Protein AF-A0A0T6A6P3-F1 (afdb_monomer)

Foldseek 3Di:
DDDPPPPDFDFDDVCLVDVDPVNVVLVVLLVVVLVVVLVVCCVVCVVLQLLLQPPPPPDDSVCSSVVSSVVLVVQLVVLVVVLVVQLVVVVVVCVVVVHGDGLVSSLVSSLVSLVVVVCVLVVVLVVQQPDDPVLLVVCCVPPVSLNCLQPPVLVVLNVLLVVLSVVLSCLSVVCGPVCSVDSVSSSSSSNSSSSSSSSSSSNVSSSVSSNSSVVD

Mean predicted aligned error: 9.04 Å

Radius of gyration: 20.39 Å; Cα contacts (8 Å, |Δi|>4): 176; chains: 1; bounding box: 59×40×59 Å

pLDDT: mean 75.98, std 12.47, range [39.25, 95.19]

Secondary structure (DSSP, 8-state):
-------PPPBPPHHHHHSSGGGHHHHHHHHHHHHHHHHHHHHHHHHHHHHHHTT-TTS-GGGHHHHHHHHHHHHHHHHHHHHHHHHHHHHHHHHHTTPPPBHHHHHHHHHHHHHHHHHHHHHHHHHH-PPPHHHHHHHHHH-HHHHIIIIIIHHHHHHHHHHHHHHHHHHHHHHGGGGGG-HHHHHHHHHHHHHHHHHHHHHHHHHHHHHHHH--

Structure (mmCIF, N/CA/C/O backbone):
data_AF-A0A0T6A6P3-F1
#
_entry.id   AF-A0A0T6A6P3-F1
#
loop_
_atom_site.group_PDB
_atom_site.id
_atom_site.type_symbol
_atom_site.label_atom_id
_atom_site.label_alt_id
_atom_site.label_comp_id
_atom_site.label_asym_id
_atom_site.label_entity_id
_atom_site.label_seq_id
_atom_site.pdbx_PDB_ins_code
_atom_site.Cartn_x
_atom_site.Cartn_y
_atom_site.Cartn_z
_atom_site.occupancy
_atom_site.B_iso_or_equiv
_atom_site.auth_seq_id
_atom_site.auth_comp_id
_atom_site.auth_asym_id
_atom_site.auth_atom_id
_atom_site.pdbx_PDB_model_num
ATOM 1 N N . MET A 1 1 ? -33.389 23.429 21.613 1.00 40.38 1 MET A N 1
ATOM 2 C CA . MET A 1 1 ? -32.151 23.120 22.359 1.00 40.38 1 MET A CA 1
ATOM 3 C C . MET A 1 1 ? -32.069 21.609 22.527 1.00 40.38 1 MET A C 1
ATOM 5 O O . MET A 1 1 ? -32.591 21.073 23.492 1.00 40.38 1 MET A O 1
ATOM 9 N N . GLY A 1 2 ? -31.538 20.909 21.521 1.00 39.25 2 GLY A N 1
ATOM 10 C CA . GLY A 1 2 ? -31.329 19.462 21.585 1.00 39.25 2 GLY A CA 1
ATOM 11 C C . GLY A 1 2 ? -29.965 19.199 22.200 1.00 39.25 2 GLY A C 1
ATOM 12 O O . GLY A 1 2 ? -28.958 19.605 21.624 1.00 39.25 2 GLY A O 1
ATOM 13 N N . GLY A 1 3 ? -29.939 18.591 23.385 1.00 41.38 3 GLY A N 1
ATOM 14 C CA . GLY A 1 3 ? -28.702 18.183 24.035 1.00 41.38 3 GLY A CA 1
ATOM 15 C C . GLY A 1 3 ? -27.946 17.223 23.127 1.00 41.38 3 GLY A C 1
ATOM 16 O O . GLY A 1 3 ? -28.405 16.109 22.882 1.00 41.38 3 GLY A O 1
ATOM 17 N N . GLN A 1 4 ? -26.798 17.665 22.615 1.00 40.50 4 GLN A N 1
ATOM 18 C CA . GLN A 1 4 ? -25.795 16.764 22.071 1.00 40.50 4 GLN A CA 1
ATOM 19 C C . GLN A 1 4 ? -25.351 15.878 23.232 1.00 40.50 4 GLN A C 1
ATOM 21 O O . GLN A 1 4 ? -24.566 16.297 24.080 1.00 40.50 4 GLN A O 1
ATOM 26 N N . GLY A 1 5 ? -25.939 14.684 23.317 1.00 45.31 5 GLY A N 1
ATOM 27 C CA . GLY A 1 5 ? -25.500 13.653 24.239 1.00 45.31 5 GLY A CA 1
ATOM 28 C C . GLY A 1 5 ? -24.015 13.441 24.003 1.00 45.31 5 GLY A C 1
ATOM 29 O O . GLY A 1 5 ? -23.616 13.002 22.926 1.00 45.31 5 GLY A O 1
ATOM 30 N N . GLN A 1 6 ? -23.210 13.829 24.986 1.00 42.22 6 GLN A N 1
ATOM 31 C CA . GLN A 1 6 ? -21.774 13.622 25.001 1.00 42.22 6 GLN A CA 1
ATOM 32 C C . GLN A 1 6 ? -21.560 12.107 24.894 1.00 42.22 6 GLN A C 1
ATOM 34 O O . GLN A 1 6 ? -21.722 11.378 25.872 1.00 42.22 6 GLN A O 1
ATOM 39 N N . GLN A 1 7 ? -21.315 11.606 23.680 1.00 53.00 7 GLN A N 1
ATOM 40 C CA . GLN A 1 7 ? -21.011 10.198 23.464 1.00 53.00 7 GLN A CA 1
ATOM 41 C C . GLN A 1 7 ? -19.692 9.929 24.178 1.00 53.00 7 GLN A C 1
ATOM 43 O O . GLN A 1 7 ? -18.627 10.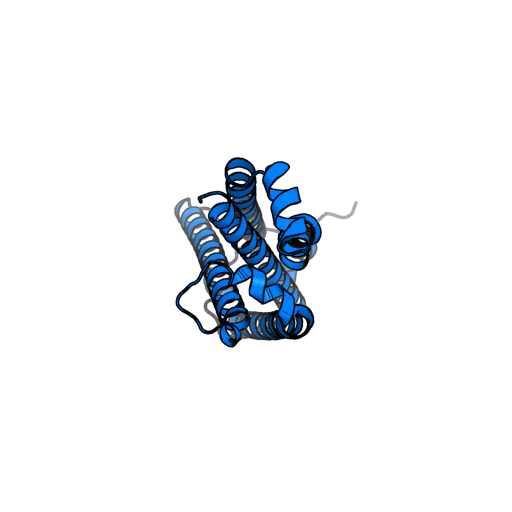351 23.729 1.00 53.00 7 GLN A O 1
ATOM 48 N N . VAL A 1 8 ? -19.779 9.283 25.341 1.00 57.53 8 VAL A N 1
ATOM 49 C CA . VAL A 1 8 ? -18.605 8.843 26.088 1.00 57.53 8 VAL A CA 1
ATOM 50 C C . VAL A 1 8 ? -17.798 7.933 25.156 1.00 57.53 8 VAL A C 1
ATOM 52 O O . VAL A 1 8 ? -18.366 6.963 24.646 1.00 57.53 8 VAL A O 1
ATOM 55 N N . PRO A 1 9 ? -16.506 8.221 24.905 1.00 59.53 9 PRO A N 1
ATOM 56 C CA . PRO A 1 9 ? -15.689 7.417 24.006 1.00 59.53 9 PRO A CA 1
ATOM 57 C C . PRO A 1 9 ? -15.692 5.955 24.452 1.00 59.53 9 PRO A C 1
ATOM 59 O O . PRO A 1 9 ? -15.285 5.641 25.577 1.00 59.53 9 PRO A O 1
ATOM 62 N N . ARG A 1 10 ? -16.154 5.050 23.582 1.00 67.88 10 ARG A N 1
ATOM 63 C CA . ARG A 1 10 ? -16.145 3.616 23.875 1.00 67.88 10 ARG A CA 1
ATOM 64 C C . ARG A 1 10 ? -14.698 3.166 24.060 1.00 67.88 10 ARG A C 1
ATOM 66 O O . ARG A 1 10 ? -13.849 3.396 23.199 1.00 67.88 10 ARG A O 1
ATOM 73 N N . THR A 1 11 ? -14.428 2.522 25.191 1.00 71.81 11 THR A N 1
ATOM 74 C CA . THR A 1 11 ? -13.148 1.844 25.406 1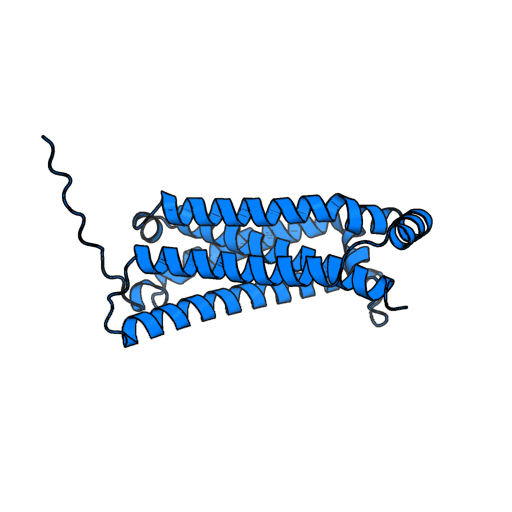.00 71.81 11 THR A CA 1
ATOM 75 C C . THR A 1 11 ? -13.135 0.580 24.556 1.00 71.81 11 THR A C 1
ATOM 77 O O . THR A 1 11 ? -14.078 -0.206 24.629 1.00 71.81 11 THR A O 1
ATOM 80 N N . ILE A 1 12 ? -12.102 0.421 23.736 1.00 66.88 12 ILE A N 1
ATOM 81 C CA . ILE A 1 12 ? -11.895 -0.761 22.901 1.00 66.88 12 ILE A CA 1
ATOM 82 C C . ILE A 1 12 ? -10.871 -1.639 23.602 1.00 66.88 12 ILE A C 1
ATOM 84 O O . ILE A 1 12 ? -9.808 -1.157 23.997 1.00 66.88 12 ILE A O 1
ATOM 88 N N . THR A 1 13 ? -11.183 -2.919 23.759 1.00 65.44 13 THR A N 1
ATOM 89 C CA . THR A 1 13 ? -10.223 -3.885 24.309 1.00 65.44 13 THR A CA 1
ATOM 90 C C . THR A 1 13 ? -9.346 -4.472 23.202 1.00 65.44 13 THR A C 1
ATOM 92 O O . THR A 1 13 ? -9.808 -4.664 22.079 1.00 65.44 13 THR A O 1
ATOM 95 N N . LEU A 1 14 ? -8.099 -4.850 23.511 1.00 58.25 14 LEU A N 1
ATOM 96 C CA . LEU A 1 14 ? -7.233 -5.590 22.574 1.00 58.25 14 LEU A CA 1
ATOM 97 C C . LEU A 1 14 ? -7.900 -6.870 22.034 1.00 58.25 14 LEU A C 1
ATOM 99 O O . LEU A 1 14 ? -7.676 -7.265 20.893 1.00 58.25 14 LEU A O 1
ATOM 103 N N . LYS A 1 15 ? -8.783 -7.487 22.832 1.00 58.47 15 LYS A N 1
ATOM 104 C CA . LYS A 1 15 ? -9.587 -8.646 22.430 1.00 58.47 15 LYS A CA 1
ATOM 105 C C . LYS A 1 15 ? -10.558 -8.315 21.288 1.00 58.47 15 LYS A C 1
ATOM 107 O O . LYS A 1 15 ? -10.684 -9.115 20.367 1.00 58.47 15 LYS A O 1
ATOM 112 N N . GLU A 1 16 ? -11.187 -7.139 21.317 1.00 59.41 16 GLU A N 1
ATOM 113 C CA . GLU A 1 16 ? -12.050 -6.623 20.240 1.00 59.41 16 GLU A CA 1
ATOM 114 C C . GLU A 1 16 ? -11.256 -6.146 19.009 1.00 59.41 16 GLU A C 1
ATOM 116 O O . GLU A 1 16 ? -11.827 -6.046 17.928 1.00 59.41 16 GLU A O 1
ATOM 121 N N . LEU A 1 17 ? -9.954 -5.865 19.155 1.00 56.47 17 LEU A N 1
ATOM 122 C CA . LEU A 1 17 ? -9.082 -5.388 18.072 1.00 56.47 17 LEU A CA 1
ATOM 123 C C . LEU A 1 17 ? -8.444 -6.494 17.222 1.00 56.47 17 LEU A C 1
ATOM 125 O O . LEU A 1 17 ? -7.889 -6.169 16.176 1.00 56.47 17 LEU A O 1
ATOM 129 N N . GLY A 1 18 ? -8.507 -7.775 17.608 1.00 53.84 18 GLY A N 1
ATOM 130 C CA . GLY A 1 18 ? -7.932 -8.805 16.731 1.00 53.84 18 GLY A CA 1
ATOM 131 C C . GLY A 1 18 ? -7.671 -10.203 17.277 1.00 53.84 18 GLY A C 1
ATOM 132 O O . GLY A 1 18 ? -6.877 -10.915 16.672 1.00 53.84 18 GLY A O 1
ATOM 133 N N . LEU A 1 19 ? -8.293 -10.643 18.376 1.00 50.88 19 LEU A N 1
ATOM 134 C CA . LEU A 1 19 ? -8.065 -12.007 18.896 1.00 50.88 19 LEU A CA 1
ATOM 135 C C . LEU A 1 19 ? -9.346 -12.840 19.037 1.00 50.88 19 LEU A C 1
ATOM 137 O O . LEU A 1 19 ? -9.365 -13.851 19.737 1.00 50.88 19 LEU A O 1
ATOM 141 N N . THR A 1 20 ? -10.420 -12.446 18.355 1.00 50.41 20 THR A N 1
ATOM 142 C CA . THR A 1 20 ? -11.636 -13.255 18.207 1.00 50.41 20 THR A CA 1
ATOM 143 C C . THR A 1 20 ? -11.781 -13.719 16.757 1.00 50.41 20 THR A C 1
ATOM 145 O O . THR A 1 20 ? -11.389 -13.019 15.824 1.00 50.41 20 THR A O 1
ATOM 148 N N . GLY A 1 21 ? -12.346 -14.915 16.548 1.00 50.91 21 GLY A N 1
ATOM 149 C CA . GLY A 1 21 ? -12.558 -15.508 15.217 1.00 50.91 21 GLY A CA 1
ATOM 150 C C . GLY A 1 21 ? -13.320 -14.607 14.231 1.00 50.91 21 GLY A C 1
ATOM 151 O O . GLY A 1 21 ? -13.150 -14.731 13.024 1.00 50.91 21 GLY A O 1
ATOM 152 N N . GLU A 1 22 ? -14.102 -13.652 14.736 1.00 59.06 22 GLU A N 1
ATOM 153 C CA . GLU A 1 22 ? -14.906 -12.711 13.947 1.00 59.06 22 GLU A CA 1
ATOM 154 C C . GLU A 1 22 ? -14.063 -11.681 13.175 1.00 59.06 22 GLU A C 1
ATOM 156 O O . GLU A 1 22 ? -14.455 -11.271 12.084 1.00 59.06 22 GLU A O 1
ATOM 161 N N . ALA A 1 23 ? -12.876 -11.312 13.675 1.00 63.25 23 ALA A N 1
ATOM 162 C CA . ALA A 1 23 ? -11.971 -10.380 12.992 1.00 63.25 23 ALA A CA 1
ATOM 163 C C . ALA A 1 23 ? -11.234 -11.017 11.792 1.00 63.25 23 ALA A C 1
ATOM 165 O O . ALA A 1 23 ? -10.757 -10.311 10.901 1.00 63.25 23 ALA A O 1
ATOM 166 N N . TRP A 1 24 ? -11.169 -12.353 11.727 1.00 71.56 24 TRP A N 1
ATOM 167 C CA . TRP A 1 24 ? -10.477 -13.077 10.654 1.00 71.56 24 TRP A CA 1
ATOM 168 C C . TRP A 1 24 ? -11.239 -13.066 9.329 1.00 71.56 24 TRP A C 1
ATOM 170 O O . TRP A 1 24 ? -10.621 -13.108 8.263 1.00 71.56 24 TRP A O 1
ATOM 180 N N . MET A 1 25 ? -12.572 -12.997 9.375 1.00 81.81 25 MET A N 1
ATOM 181 C CA . MET A 1 25 ? -13.403 -13.040 8.172 1.00 81.81 25 MET A CA 1
ATOM 182 C C . MET A 1 25 ? -13.229 -11.780 7.298 1.00 81.81 25 MET A C 1
ATOM 184 O O . MET A 1 25 ? -12.898 -11.941 6.122 1.00 81.81 25 MET A O 1
ATOM 188 N N . PRO A 1 26 ? -13.341 -10.538 7.818 1.00 84.81 26 PRO A N 1
ATOM 189 C CA . PRO A 1 26 ? -13.065 -9.328 7.037 1.00 84.81 26 PRO A CA 1
ATOM 190 C C . PRO A 1 26 ? -11.636 -9.280 6.483 1.00 84.81 26 PRO A C 1
ATOM 192 O O . PRO A 1 26 ? -11.437 -8.915 5.323 1.00 84.81 26 PRO A O 1
ATOM 195 N N . LEU A 1 27 ? -10.644 -9.709 7.274 1.00 86.44 27 LEU A N 1
ATOM 196 C CA . LEU A 1 27 ? -9.249 -9.780 6.837 1.00 86.44 27 LEU A CA 1
ATOM 197 C C . LEU A 1 27 ? -9.079 -10.742 5.653 1.00 86.44 27 LEU A C 1
ATOM 199 O O . LEU A 1 27 ? -8.546 -10.346 4.617 1.00 86.44 27 LEU A O 1
ATOM 203 N N . SER A 1 28 ? -9.590 -11.968 5.773 1.00 88.38 28 SER A N 1
ATOM 204 C CA . SER A 1 28 ? -9.487 -12.992 4.725 1.00 88.38 28 SER A CA 1
ATOM 205 C C . SER A 1 28 ? -10.180 -12.556 3.435 1.00 88.38 28 SER A C 1
ATOM 207 O O . SER A 1 28 ? -9.600 -12.668 2.356 1.00 88.38 28 SER A O 1
ATOM 209 N N . ILE A 1 29 ? -11.392 -11.997 3.540 1.00 91.38 29 ILE A N 1
ATOM 210 C CA . ILE A 1 29 ? -12.130 -11.483 2.379 1.00 91.38 29 ILE A CA 1
ATOM 211 C C . ILE A 1 29 ? -11.337 -10.354 1.716 1.00 91.38 29 ILE A C 1
ATOM 213 O O . ILE A 1 29 ? -11.148 -10.379 0.502 1.00 91.38 29 ILE A O 1
ATOM 217 N N . SER A 1 30 ? -10.828 -9.392 2.492 1.00 92.62 30 SER A N 1
ATOM 218 C CA . SER A 1 30 ? -10.042 -8.283 1.938 1.00 92.62 30 SER A CA 1
ATOM 219 C C . SER A 1 30 ? -8.778 -8.756 1.216 1.00 92.62 30 SER A C 1
ATOM 221 O O . SER A 1 30 ? -8.474 -8.245 0.141 1.00 92.62 30 SER A O 1
ATOM 223 N N . ALA A 1 31 ? -8.087 -9.769 1.751 1.00 90.44 31 ALA A N 1
ATOM 224 C CA . ALA A 1 31 ? -6.896 -10.346 1.138 1.00 90.44 31 ALA A CA 1
ATOM 225 C C . ALA A 1 31 ? -7.223 -11.050 -0.188 1.00 90.44 31 ALA A C 1
ATOM 227 O O . ALA A 1 31 ? -6.503 -10.867 -1.169 1.00 90.44 31 ALA A O 1
ATOM 228 N N . VAL A 1 32 ? -8.328 -11.803 -0.250 1.00 94.25 32 VAL A N 1
ATOM 229 C CA . VAL A 1 32 ? -8.795 -12.446 -1.491 1.00 94.25 32 VAL A CA 1
ATOM 230 C C . VAL A 1 32 ? -9.180 -11.400 -2.534 1.00 94.25 32 VAL A C 1
ATOM 232 O O . VAL A 1 32 ? -8.737 -11.491 -3.677 1.00 94.25 32 VAL A O 1
ATOM 235 N N . VAL A 1 33 ? -9.959 -10.384 -2.150 1.00 95.19 33 VAL A N 1
ATOM 236 C CA . VAL A 1 33 ? -10.356 -9.291 -3.052 1.00 95.19 33 VAL A CA 1
ATOM 237 C C . VAL A 1 33 ? -9.124 -8.563 -3.591 1.00 95.19 33 VAL A C 1
ATOM 239 O O . VAL A 1 33 ? -9.005 -8.378 -4.801 1.00 95.19 33 VAL A O 1
ATOM 242 N N . PHE A 1 34 ? -8.181 -8.206 -2.716 1.00 94.75 34 PHE A N 1
ATOM 243 C CA . PHE A 1 34 ? -6.917 -7.598 -3.119 1.00 94.75 34 PHE A CA 1
ATOM 244 C C . PHE A 1 34 ? -6.143 -8.490 -4.095 1.00 94.75 34 PHE A C 1
ATOM 246 O O . PHE A 1 34 ? -5.714 -8.010 -5.142 1.00 94.75 34 PHE A O 1
ATOM 253 N N . LEU A 1 35 ? -5.996 -9.784 -3.794 1.00 93.06 35 LEU A N 1
ATOM 254 C CA . LEU A 1 35 ? -5.250 -10.711 -4.641 1.00 93.06 35 LEU A CA 1
ATOM 255 C C . LEU A 1 35 ? -5.882 -10.839 -6.031 1.00 93.06 35 LEU A C 1
ATOM 257 O O . LEU A 1 35 ? -5.161 -10.827 -7.025 1.00 93.06 35 LEU A O 1
ATOM 261 N N . VAL A 1 36 ? -7.214 -10.905 -6.116 1.00 94.06 36 VAL A N 1
ATOM 262 C CA . VAL A 1 36 ? -7.939 -10.925 -7.396 1.00 94.06 36 VAL A CA 1
ATOM 263 C C . VAL A 1 36 ? -7.667 -9.650 -8.195 1.00 94.06 36 VAL A C 1
ATOM 265 O O . VAL A 1 36 ? -7.375 -9.732 -9.389 1.00 94.06 36 VAL A O 1
ATOM 268 N N . VAL A 1 37 ? -7.703 -8.479 -7.554 1.00 90.81 37 VAL A N 1
ATOM 269 C CA . VAL A 1 37 ? -7.399 -7.196 -8.210 1.00 90.81 37 VAL A CA 1
ATOM 270 C C . VAL A 1 37 ? -5.939 -7.142 -8.671 1.00 90.81 37 VAL A C 1
ATOM 272 O O . VAL A 1 37 ? -5.677 -6.805 -9.825 1.00 90.81 37 VAL A O 1
ATOM 275 N N . ALA A 1 38 ? -4.990 -7.528 -7.816 1.00 88.38 38 ALA A N 1
ATOM 276 C CA . ALA A 1 38 ? -3.562 -7.520 -8.124 1.00 88.38 38 ALA A CA 1
ATOM 277 C C . ALA A 1 38 ? -3.207 -8.499 -9.258 1.00 88.38 38 ALA A C 1
ATOM 279 O O . ALA A 1 38 ? -2.453 -8.147 -10.165 1.00 88.38 38 ALA A O 1
ATOM 280 N N . LEU A 1 39 ? -3.786 -9.704 -9.253 1.00 89.06 39 LEU A N 1
ATOM 281 C CA . LEU A 1 39 ? -3.615 -10.685 -10.329 1.00 89.06 39 LEU A CA 1
ATOM 282 C C . LEU A 1 39 ? -4.255 -10.215 -11.635 1.00 89.06 39 LEU A C 1
ATOM 284 O O . LEU A 1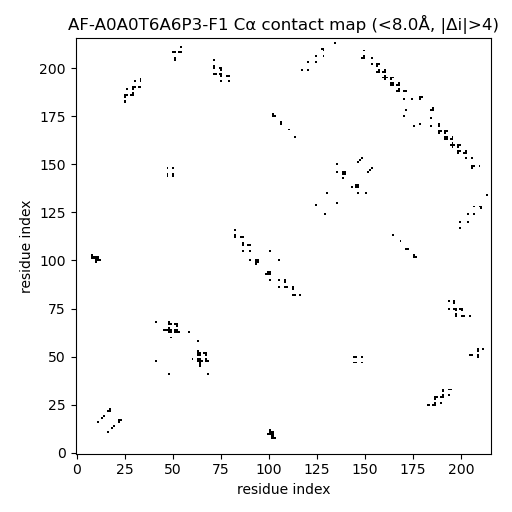 39 ? -3.658 -10.377 -12.695 1.00 89.06 39 LEU A O 1
ATOM 288 N N . SER A 1 40 ? -5.435 -9.596 -11.575 1.00 86.88 40 SER A N 1
ATOM 289 C CA . SER A 1 40 ? -6.072 -9.021 -12.765 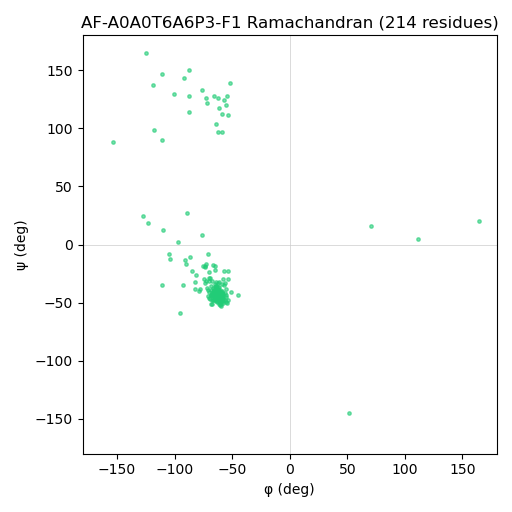1.00 86.88 40 SER A CA 1
ATOM 290 C C . SER A 1 40 ? -5.200 -7.919 -13.368 1.00 86.88 40 SER A C 1
ATOM 292 O O . SER A 1 40 ? -4.985 -7.897 -14.579 1.00 86.88 40 SER A O 1
ATOM 294 N N . ALA A 1 41 ? -4.622 -7.055 -12.525 1.00 80.75 41 ALA A N 1
ATOM 295 C CA . ALA A 1 41 ? -3.669 -6.044 -12.964 1.00 80.75 41 ALA A CA 1
ATOM 296 C C . ALA A 1 41 ? -2.440 -6.684 -13.624 1.00 80.75 41 ALA A C 1
ATOM 298 O O . ALA A 1 41 ? -2.078 -6.277 -14.727 1.00 80.75 41 ALA A O 1
ATOM 299 N N . LEU A 1 42 ? -1.846 -7.718 -13.014 1.00 81.88 42 LEU A N 1
ATOM 300 C CA . LEU A 1 42 ? -0.732 -8.472 -13.601 1.00 81.88 42 LEU A CA 1
ATOM 301 C C . LEU A 1 42 ? -1.085 -9.039 -14.981 1.00 81.88 42 LEU A C 1
ATOM 303 O O . LEU A 1 42 ? -0.304 -8.882 -15.914 1.00 81.88 42 LEU A O 1
ATOM 307 N N . LEU A 1 43 ? -2.243 -9.686 -15.123 1.00 82.50 43 LEU A N 1
ATOM 308 C CA . LEU A 1 43 ? -2.654 -10.319 -16.379 1.00 82.50 43 LEU A CA 1
ATOM 309 C C . LEU A 1 43 ? -2.856 -9.294 -17.499 1.00 82.50 43 LEU A C 1
ATOM 311 O O . LEU A 1 43 ? -2.419 -9.523 -18.624 1.00 82.50 43 LEU A O 1
ATOM 315 N N . VAL A 1 44 ? -3.469 -8.150 -17.189 1.00 80.50 44 VAL A N 1
ATOM 316 C CA . VAL A 1 44 ? -3.720 -7.081 -18.171 1.00 80.50 44 VAL A CA 1
ATOM 317 C C . VAL A 1 44 ? -2.436 -6.334 -18.538 1.00 80.50 44 VAL A C 1
ATOM 319 O O . VAL A 1 44 ? -2.291 -5.870 -19.666 1.00 80.50 44 VAL A O 1
ATOM 322 N N . THR A 1 45 ? -1.489 -6.223 -17.606 1.00 73.31 45 THR A N 1
ATOM 323 C CA . THR A 1 45 ? -0.274 -5.412 -17.789 1.00 73.31 45 THR A CA 1
ATOM 324 C C . THR A 1 45 ? 1.000 -6.237 -17.925 1.00 73.31 45 THR A C 1
ATOM 326 O O . THR A 1 45 ? 2.085 -5.667 -17.898 1.00 73.31 45 THR A O 1
ATOM 329 N N . MET A 1 46 ? 0.901 -7.557 -18.118 1.00 70.75 46 MET A N 1
ATOM 330 C CA . MET A 1 46 ? 2.016 -8.517 -18.072 1.00 70.75 46 MET A CA 1
ATOM 331 C C . MET A 1 46 ? 3.293 -8.070 -18.816 1.00 70.75 46 MET A C 1
ATOM 333 O O . MET A 1 46 ? 4.377 -8.191 -18.239 1.00 70.75 46 MET A O 1
ATOM 337 N N . PRO A 1 47 ? 3.218 -7.487 -20.035 1.00 69.62 47 PRO A N 1
ATOM 338 C CA . PRO A 1 47 ? 4.402 -6.993 -20.741 1.00 69.62 47 PRO A CA 1
ATOM 339 C C . PRO A 1 47 ? 5.143 -5.870 -20.000 1.00 69.62 47 PRO A C 1
ATOM 341 O O . PRO A 1 47 ? 6.368 -5.801 -20.052 1.00 69.62 47 PRO A O 1
ATOM 344 N N . ALA A 1 48 ? 4.429 -5.017 -19.262 1.00 68.44 48 ALA A N 1
ATOM 345 C CA . ALA A 1 48 ? 5.020 -3.928 -18.488 1.00 68.44 48 ALA A CA 1
ATOM 346 C C . ALA A 1 48 ? 5.812 -4.434 -17.269 1.00 68.44 48 ALA A C 1
ATOM 348 O O . ALA A 1 48 ? 6.743 -3.775 -16.826 1.00 68.44 48 ALA A O 1
ATOM 349 N N . TRP A 1 49 ? 5.516 -5.630 -16.752 1.00 72.50 49 TRP A N 1
ATOM 350 C CA . TRP A 1 49 ? 6.224 -6.197 -15.595 1.00 72.50 49 TRP A CA 1
ATOM 351 C C . TRP A 1 49 ? 7.633 -6.681 -15.920 1.00 72.50 49 TRP A C 1
ATOM 353 O O . TRP A 1 49 ? 8.459 -6.799 -15.014 1.00 72.50 49 TRP A O 1
ATOM 363 N N . TYR A 1 50 ? 7.941 -6.905 -17.201 1.00 71.56 50 TYR A N 1
ATOM 364 C CA . TYR A 1 50 ? 9.312 -7.168 -17.631 1.00 71.56 50 TYR A CA 1
ATOM 365 C C . TYR A 1 50 ? 10.252 -6.049 -17.190 1.00 71.56 50 TYR A C 1
ATOM 367 O O . TYR A 1 50 ? 11.345 -6.348 -16.723 1.00 71.56 50 TYR A O 1
ATOM 375 N N . VAL A 1 51 ? 9.799 -4.791 -17.244 1.00 69.69 51 VAL A N 1
ATOM 376 C CA . VAL A 1 51 ? 10.562 -3.608 -16.816 1.00 69.69 51 VAL A CA 1
ATOM 377 C C . VAL A 1 51 ? 11.032 -3.721 -15.365 1.00 69.69 51 VAL A C 1
ATOM 379 O O . VAL A 1 51 ? 12.188 -3.433 -15.074 1.00 69.69 51 VAL A O 1
ATOM 382 N N . LEU A 1 52 ? 10.180 -4.216 -14.467 1.00 68.38 52 LEU A N 1
ATOM 383 C CA . LEU A 1 52 ? 10.516 -4.423 -13.052 1.00 68.38 52 LEU A CA 1
ATOM 384 C C . LEU A 1 52 ? 11.472 -5.607 -12.822 1.00 68.38 52 LEU A C 1
ATOM 386 O O . LEU A 1 52 ? 12.075 -5.732 -11.753 1.00 68.38 52 LEU A O 1
ATOM 390 N N . GLY A 1 53 ? 11.598 -6.490 -13.813 1.00 65.38 53 GLY A N 1
ATOM 391 C CA . GLY A 1 53 ? 12.559 -7.590 -13.832 1.00 65.38 53 GLY A CA 1
ATOM 392 C C . GLY A 1 53 ? 13.912 -7.232 -14.457 1.00 65.38 53 GLY A C 1
ATOM 393 O O . GLY A 1 53 ? 14.886 -7.953 -14.214 1.00 65.38 53 GLY A O 1
ATOM 394 N N . ILE A 1 54 ? 14.002 -6.132 -15.219 1.00 63.28 54 ILE A N 1
ATOM 395 C CA . ILE A 1 54 ? 15.254 -5.656 -15.826 1.00 63.28 54 ILE A CA 1
ATOM 396 C C . ILE A 1 54 ? 16.240 -5.336 -14.692 1.00 63.28 54 ILE A C 1
ATOM 398 O O . ILE A 1 54 ? 15.982 -4.499 -13.831 1.00 63.28 54 ILE A O 1
ATOM 402 N N . GLY A 1 55 ? 17.364 -6.055 -14.655 1.00 54.09 55 GLY A N 1
ATOM 403 C CA . GLY A 1 55 ? 18.366 -5.958 -13.583 1.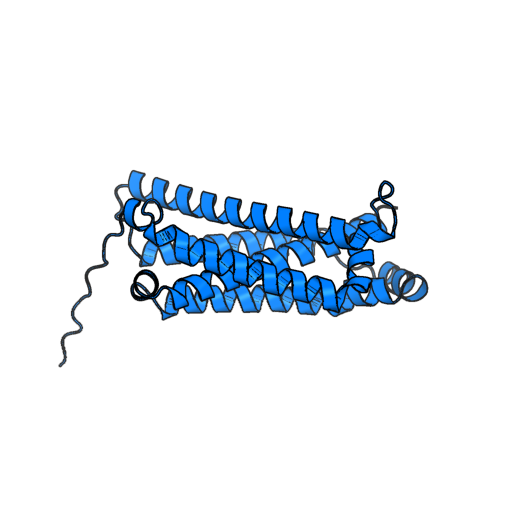00 54.09 55 GLY A CA 1
ATOM 404 C C . GLY A 1 55 ? 18.471 -7.188 -12.675 1.00 54.09 55 GLY A C 1
ATOM 405 O O . GLY A 1 55 ? 19.245 -7.166 -11.715 1.00 54.09 55 GLY A O 1
ATOM 406 N N . ARG A 1 56 ? 17.736 -8.270 -12.970 1.00 62.56 56 ARG A N 1
ATOM 407 C CA . ARG A 1 56 ? 17.879 -9.575 -12.301 1.00 62.56 56 ARG A CA 1
ATOM 408 C C . ARG A 1 56 ? 18.460 -10.614 -13.272 1.00 62.56 56 ARG A C 1
ATOM 410 O O . ARG A 1 56 ? 17.693 -11.295 -13.948 1.00 62.56 56 ARG A O 1
ATOM 417 N N . PRO A 1 57 ? 19.796 -10.765 -13.348 1.00 56.16 57 PRO A N 1
ATOM 418 C CA . PRO A 1 57 ? 20.449 -11.571 -14.389 1.00 56.16 57 PRO A CA 1
ATOM 419 C C . PRO A 1 57 ? 20.242 -13.088 -14.238 1.00 56.16 57 PRO A C 1
ATOM 421 O O . PRO A 1 57 ? 20.611 -13.847 -15.125 1.00 56.16 57 PRO A O 1
ATOM 424 N N . PHE A 1 58 ? 19.658 -13.542 -13.127 1.00 61.19 58 PHE A N 1
ATOM 425 C CA . PHE A 1 58 ? 19.604 -14.959 -12.758 1.00 61.19 58 PHE A CA 1
ATOM 426 C C . PHE A 1 58 ? 18.301 -15.678 -13.140 1.00 61.19 58 PHE A C 1
ATOM 428 O O . PHE A 1 58 ? 18.149 -16.852 -12.812 1.00 61.19 58 PHE A O 1
ATOM 435 N N . LEU A 1 59 ? 17.348 -15.007 -13.798 1.00 62.91 59 LEU A N 1
ATOM 436 C CA . LEU A 1 59 ? 16.048 -15.598 -14.136 1.00 62.91 59 LEU A CA 1
ATOM 437 C C . LEU A 1 59 ? 15.816 -15.635 -15.651 1.00 62.91 59 LEU A C 1
ATOM 439 O O . LEU A 1 59 ? 16.066 -14.632 -16.323 1.00 62.91 59 LEU A O 1
ATOM 443 N N . PRO A 1 60 ? 15.285 -16.749 -16.194 1.00 70.75 60 PRO A N 1
ATOM 444 C CA . PRO A 1 60 ? 14.790 -16.792 -17.564 1.00 70.75 60 PRO A CA 1
ATOM 445 C C . PRO A 1 60 ? 13.802 -15.650 -17.821 1.00 70.75 60 PRO A C 1
ATOM 447 O O . PRO A 1 60 ? 12.935 -15.385 -16.987 1.00 70.75 60 PRO A O 1
ATOM 450 N N . GLY A 1 61 ? 13.892 -15.010 -18.991 1.00 68.69 61 GLY A N 1
ATOM 451 C CA . GLY A 1 61 ? 13.077 -13.835 -19.324 1.00 68.69 61 GLY A CA 1
ATOM 452 C C . GLY A 1 61 ? 11.577 -14.042 -19.094 1.00 68.69 61 GLY A C 1
ATOM 453 O O . GLY A 1 61 ? 10.918 -13.184 -18.521 1.00 68.69 61 GLY A O 1
ATOM 454 N N . PHE A 1 62 ? 11.034 -15.214 -19.437 1.00 71.44 62 PHE A N 1
ATOM 455 C CA . PHE A 1 62 ? 9.610 -15.525 -19.256 1.00 71.44 62 PHE A CA 1
ATOM 456 C C . PHE A 1 62 ? 9.141 -15.577 -17.788 1.00 71.44 62 PHE A C 1
ATOM 458 O O . PHE A 1 62 ? 7.945 -15.459 -17.535 1.00 71.44 62 PHE A O 1
ATOM 465 N N . LEU A 1 63 ? 10.050 -15.721 -16.815 1.00 78.12 63 LEU A N 1
ATOM 466 C CA . LEU A 1 63 ? 9.722 -15.693 -15.382 1.00 78.12 63 LEU A CA 1
ATOM 467 C C . LEU A 1 63 ? 9.813 -14.291 -14.772 1.00 78.12 63 LEU A C 1
ATOM 469 O O . LEU A 1 63 ? 9.300 -14.078 -13.673 1.00 78.12 63 LEU A O 1
ATOM 473 N N . MET A 1 64 ? 10.420 -13.325 -15.471 1.00 76.81 64 MET A N 1
ATOM 474 C CA . MET A 1 64 ? 10.635 -11.971 -14.950 1.00 76.81 64 MET A CA 1
ATOM 475 C C . MET A 1 64 ? 9.341 -11.277 -14.487 1.00 76.81 64 MET A C 1
ATOM 477 O O . MET A 1 64 ? 9.352 -10.756 -13.369 1.00 76.81 64 MET A O 1
ATOM 481 N N . PRO A 1 65 ? 8.216 -11.319 -15.237 1.00 78.12 65 PRO A N 1
ATOM 482 C CA . PRO A 1 65 ? 6.956 -10.718 -14.791 1.00 78.12 65 PRO A CA 1
ATOM 483 C C . PRO A 1 65 ? 6.434 -11.314 -13.484 1.00 78.12 65 PRO A C 1
ATOM 485 O O . PRO A 1 65 ? 6.054 -10.595 -12.561 1.00 78.12 65 PRO A O 1
ATOM 488 N N . VAL A 1 66 ? 6.461 -12.646 -13.389 1.00 82.31 66 VAL A N 1
ATOM 489 C CA . VAL A 1 66 ? 5.945 -13.387 -12.234 1.00 82.31 66 VAL A CA 1
ATOM 490 C C . VAL A 1 66 ? 6.819 -13.136 -11.014 1.00 82.31 66 VAL A C 1
ATOM 492 O O . VAL A 1 66 ? 6.305 -12.884 -9.928 1.00 82.31 66 VAL A O 1
ATOM 495 N N . THR A 1 67 ? 8.144 -13.148 -11.167 1.00 81.62 67 THR A N 1
ATOM 496 C CA . THR A 1 67 ? 9.038 -12.874 -10.040 1.00 81.62 67 THR A CA 1
ATOM 497 C C . THR A 1 67 ? 8.958 -11.421 -9.577 1.00 81.62 67 THR A C 1
ATOM 499 O O . THR A 1 67 ? 8.967 -11.178 -8.370 1.00 81.62 67 THR A O 1
ATOM 502 N N . ALA A 1 68 ? 8.847 -10.454 -10.494 1.00 79.44 68 ALA A N 1
ATOM 503 C CA . ALA A 1 68 ? 8.618 -9.056 -10.132 1.00 79.44 68 ALA A CA 1
ATOM 504 C C . ALA A 1 68 ? 7.314 -8.899 -9.332 1.00 79.44 68 ALA A C 1
ATOM 506 O O . ALA A 1 68 ? 7.312 -8.267 -8.275 1.00 79.44 68 ALA A O 1
ATOM 507 N N . PHE A 1 69 ? 6.242 -9.557 -9.776 1.00 85.62 69 PHE A N 1
ATOM 508 C CA . PHE A 1 69 ? 4.962 -9.588 -9.073 1.00 85.62 69 PHE A CA 1
ATOM 509 C C . PHE A 1 69 ? 5.052 -10.207 -7.679 1.00 85.62 69 PHE A C 1
ATOM 511 O O . PHE A 1 69 ? 4.624 -9.589 -6.707 1.00 85.62 69 PHE A O 1
ATOM 518 N N . VAL A 1 70 ? 5.664 -11.386 -7.550 1.00 87.19 70 VAL A N 1
ATOM 519 C CA . VAL A 1 70 ? 5.844 -12.054 -6.251 1.00 87.19 70 VAL A CA 1
ATOM 520 C C . VAL A 1 70 ? 6.632 -11.173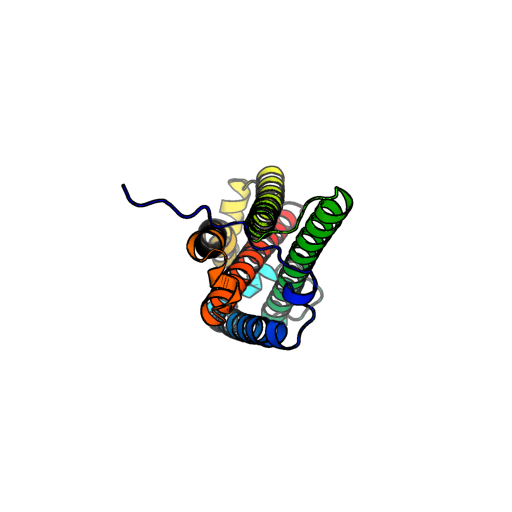 -5.285 1.00 87.19 70 VAL A C 1
ATOM 522 O O . VAL A 1 70 ? 6.267 -11.062 -4.119 1.00 87.19 70 VAL A O 1
ATOM 525 N N . MET A 1 71 ? 7.680 -10.498 -5.755 1.00 84.25 71 MET A N 1
ATOM 526 C CA . MET A 1 71 ? 8.461 -9.599 -4.903 1.00 84.25 71 MET A CA 1
ATOM 527 C C . MET A 1 71 ? 7.645 -8.393 -4.456 1.00 84.25 71 MET A C 1
ATOM 529 O O . MET A 1 71 ? 7.729 -8.021 -3.292 1.00 84.25 71 MET A O 1
ATOM 533 N N . LEU A 1 72 ? 6.815 -7.831 -5.338 1.00 87.19 72 LEU A N 1
ATOM 534 C CA . LEU A 1 72 ? 5.897 -6.762 -4.959 1.00 87.19 72 LEU A CA 1
ATOM 535 C C . LEU A 1 72 ? 4.850 -7.231 -3.950 1.00 87.19 72 LEU A C 1
ATOM 537 O O . LEU A 1 72 ? 4.564 -6.492 -3.010 1.00 87.19 72 LEU A O 1
ATOM 541 N N . LEU A 1 73 ? 4.337 -8.458 -4.068 1.00 89.94 73 LEU A N 1
ATOM 542 C CA . LEU A 1 73 ? 3.464 -9.038 -3.045 1.00 89.94 73 LEU A CA 1
ATOM 543 C C . LEU A 1 73 ? 4.187 -9.211 -1.704 1.00 89.94 73 LEU A C 1
ATOM 545 O O . LEU A 1 73 ? 3.617 -8.878 -0.667 1.00 89.94 73 LEU A O 1
ATOM 549 N N . ILE A 1 74 ? 5.442 -9.672 -1.710 1.00 88.31 74 ILE A N 1
ATOM 550 C CA . ILE A 1 74 ? 6.262 -9.792 -0.495 1.00 88.31 74 ILE A CA 1
ATOM 551 C C . ILE A 1 74 ? 6.489 -8.413 0.136 1.00 88.31 74 ILE A C 1
ATOM 553 O O . ILE A 1 74 ? 6.300 -8.264 1.342 1.00 88.31 74 ILE A O 1
ATOM 557 N N . THR A 1 75 ? 6.840 -7.394 -0.654 1.00 87.31 75 THR A N 1
ATOM 558 C CA . THR A 1 75 ? 7.014 -6.017 -0.163 1.00 87.31 75 THR A CA 1
ATOM 559 C C . THR A 1 75 ? 5.702 -5.452 0.381 1.00 87.31 75 THR A C 1
ATOM 561 O O . THR A 1 75 ? 5.693 -4.892 1.473 1.00 87.31 75 THR A O 1
ATOM 564 N N . THR A 1 76 ? 4.582 -5.680 -0.308 1.00 91.00 76 THR A N 1
ATOM 565 C CA . THR A 1 76 ? 3.243 -5.255 0.133 1.00 91.00 76 THR A CA 1
ATOM 566 C C . THR A 1 76 ? 2.872 -5.908 1.462 1.00 91.00 76 THR A C 1
ATOM 568 O O . THR A 1 76 ? 2.439 -5.231 2.397 1.00 91.00 76 THR A O 1
ATOM 571 N N . GLY A 1 77 ? 3.081 -7.223 1.577 1.00 88.44 77 GLY A N 1
ATOM 572 C CA . GLY A 1 77 ? 2.862 -7.971 2.812 1.00 88.44 77 GLY A CA 1
ATOM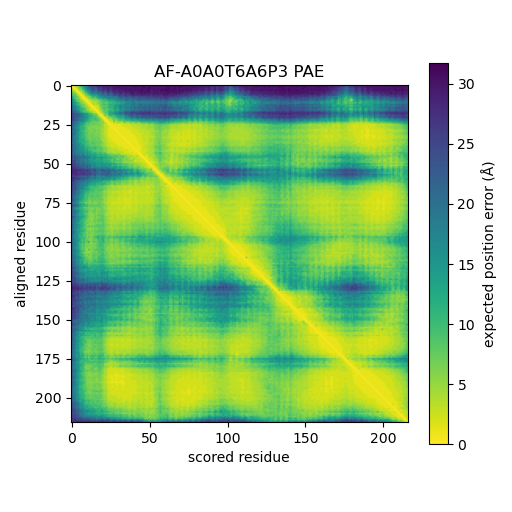 573 C C . GLY A 1 77 ? 3.758 -7.473 3.946 1.00 88.44 77 GLY A C 1
ATOM 574 O O . GLY A 1 77 ? 3.265 -7.208 5.040 1.00 88.44 77 GLY A O 1
ATOM 575 N N . GLY A 1 78 ? 5.047 -7.257 3.672 1.00 87.50 78 GLY A N 1
ATOM 576 C CA . GLY A 1 78 ? 6.005 -6.702 4.629 1.00 87.50 78 GLY A CA 1
ATOM 577 C C . GLY A 1 78 ? 5.602 -5.318 5.141 1.00 87.50 78 GLY A C 1
ATOM 578 O O . GLY A 1 78 ? 5.595 -5.100 6.351 1.00 87.50 78 GLY A O 1
ATOM 579 N N . LEU A 1 79 ? 5.191 -4.409 4.249 1.00 86.69 79 LEU A N 1
ATOM 580 C CA . LEU A 1 79 ? 4.678 -3.082 4.613 1.00 86.69 79 LEU A CA 1
ATOM 581 C C . LEU A 1 79 ? 3.405 -3.179 5.461 1.00 86.69 79 LEU A C 1
ATOM 583 O O . LEU A 1 79 ? 3.272 -2.461 6.450 1.00 86.69 79 LEU A O 1
ATOM 587 N N . THR A 1 80 ? 2.506 -4.107 5.129 1.00 87.44 80 THR A N 1
ATOM 588 C CA . THR A 1 80 ? 1.260 -4.319 5.882 1.00 87.44 80 THR A CA 1
ATOM 589 C C . THR A 1 80 ? 1.531 -4.837 7.294 1.00 87.44 80 THR A C 1
ATOM 591 O O . THR A 1 80 ? 0.939 -4.353 8.264 1.00 87.44 80 THR A O 1
ATOM 594 N N . VAL A 1 81 ? 2.458 -5.790 7.435 1.00 86.00 81 VAL A N 1
ATOM 595 C CA . VAL A 1 81 ? 2.894 -6.310 8.739 1.00 86.00 81 VAL A CA 1
ATOM 596 C C . VAL A 1 81 ? 3.597 -5.218 9.542 1.00 86.00 81 VAL A C 1
ATOM 598 O O . VAL A 1 81 ? 3.269 -5.034 10.712 1.00 86.00 81 VAL A O 1
ATOM 601 N N . ALA A 1 82 ? 4.502 -4.453 8.927 1.00 84.44 82 ALA A N 1
ATOM 602 C CA . ALA A 1 82 ? 5.203 -3.351 9.584 1.00 84.44 82 ALA A CA 1
ATOM 603 C C . ALA A 1 82 ? 4.230 -2.267 10.075 1.00 84.44 82 ALA A C 1
ATOM 605 O O . ALA A 1 82 ? 4.327 -1.816 11.216 1.00 84.44 82 ALA A O 1
ATOM 606 N N . TRP A 1 83 ? 3.245 -1.898 9.253 1.00 86.38 83 TRP A N 1
ATOM 607 C CA . TRP A 1 83 ? 2.188 -0.966 9.634 1.00 86.38 83 TRP A CA 1
ATOM 608 C C . TRP A 1 83 ? 1.342 -1.499 10.797 1.00 86.38 83 TRP A C 1
ATOM 610 O O . TRP A 1 83 ? 1.090 -0.779 11.765 1.00 86.38 83 TRP A O 1
ATOM 620 N N . SER A 1 84 ? 0.951 -2.774 10.752 1.00 83.25 84 SER A N 1
ATOM 621 C CA . SER A 1 84 ? 0.181 -3.413 11.827 1.00 83.25 84 SER A CA 1
ATOM 622 C C . SER A 1 84 ? 0.977 -3.459 13.135 1.00 83.25 84 SER A C 1
ATOM 624 O O . SER A 1 84 ? 0.467 -3.081 14.189 1.00 83.25 84 SER A O 1
ATOM 626 N N . ALA A 1 85 ? 2.254 -3.844 13.070 1.00 81.81 85 ALA A N 1
ATOM 627 C CA . ALA A 1 85 ? 3.158 -3.881 14.216 1.00 81.81 85 ALA A CA 1
ATOM 628 C C . ALA A 1 85 ? 3.381 -2.488 14.824 1.00 81.81 85 ALA A C 1
ATOM 630 O O . ALA A 1 85 ? 3.375 -2.351 16.050 1.00 81.81 85 ALA A O 1
ATOM 631 N N . ALA A 1 86 ? 3.513 -1.449 13.991 1.00 84.00 86 ALA A N 1
ATOM 632 C CA . ALA A 1 86 ? 3.596 -0.067 14.453 1.00 84.00 86 ALA A CA 1
ATOM 633 C C . ALA A 1 86 ? 2.325 0.331 15.217 1.00 84.00 86 ALA A C 1
ATOM 635 O O . ALA A 1 86 ? 2.419 0.823 16.340 1.00 84.00 86 ALA A O 1
ATOM 636 N N . ASN A 1 87 ? 1.141 0.045 14.665 1.00 83.94 87 ASN A N 1
ATOM 637 C CA . ASN A 1 87 ? -0.134 0.329 15.331 1.00 83.94 87 ASN A CA 1
ATOM 638 C C . ASN A 1 87 ? -0.259 -0.388 16.681 1.00 83.94 87 ASN A C 1
ATOM 640 O O . ASN A 1 87 ? -0.593 0.249 17.679 1.00 83.94 87 ASN A O 1
ATOM 644 N N . ILE A 1 88 ? 0.057 -1.684 16.733 1.00 83.06 88 ILE A N 1
ATOM 645 C CA . ILE A 1 88 ? 0.027 -2.469 17.976 1.00 83.06 88 ILE A CA 1
ATOM 646 C C . ILE A 1 88 ? 1.004 -1.894 19.006 1.00 83.06 88 ILE A C 1
ATOM 648 O O . ILE A 1 88 ? 0.630 -1.713 20.162 1.00 83.06 88 ILE A O 1
ATOM 652 N N . SER A 1 89 ? 2.228 -1.556 18.595 1.00 82.06 89 SER A N 1
ATOM 653 C CA . SER A 1 89 ? 3.244 -0.993 19.494 1.00 82.06 89 SER A CA 1
ATOM 654 C C . SER A 1 89 ? 2.803 0.350 20.078 1.00 82.06 89 SER A C 1
ATOM 656 O O . SER A 1 89 ? 2.975 0.587 21.273 1.00 82.06 89 SER A O 1
ATOM 658 N N . PHE A 1 90 ? 2.179 1.213 19.268 1.00 83.56 90 PHE A N 1
ATOM 659 C CA . PHE A 1 90 ? 1.631 2.483 19.747 1.00 83.56 90 PHE A CA 1
ATOM 660 C C . PHE A 1 90 ? 0.478 2.285 20.726 1.00 83.56 90 PHE A C 1
ATOM 662 O O . PHE A 1 90 ? 0.440 2.960 21.752 1.00 83.56 90 PHE A O 1
ATOM 669 N N . LEU A 1 91 ? -0.442 1.361 20.442 1.00 81.62 91 LEU A N 1
ATOM 670 C CA . LEU A 1 91 ? -1.550 1.057 21.347 1.00 81.62 91 LEU A CA 1
ATOM 671 C C . LEU A 1 91 ? -1.053 0.456 22.667 1.00 81.62 91 LEU A C 1
ATOM 673 O O . LEU A 1 91 ? -1.502 0.881 23.728 1.00 81.62 91 LEU A O 1
ATOM 677 N N . ALA A 1 92 ? -0.070 -0.444 22.622 1.00 81.25 92 ALA A N 1
ATOM 678 C CA . ALA A 1 92 ? 0.565 -0.987 23.820 1.00 81.25 92 ALA A CA 1
ATOM 679 C C . ALA A 1 92 ? 1.251 0.113 24.649 1.00 81.25 92 ALA A C 1
ATOM 681 O O . ALA A 1 92 ? 1.067 0.179 25.863 1.00 81.25 92 ALA A O 1
ATOM 682 N N . LEU A 1 93 ? 1.986 1.029 24.005 1.00 85.12 93 LEU A N 1
ATOM 683 C CA . LEU A 1 93 ? 2.574 2.188 24.683 1.00 85.12 93 LEU A CA 1
ATOM 684 C C . LEU A 1 93 ? 1.495 3.098 25.291 1.00 85.12 93 LEU A C 1
ATOM 686 O O . LEU A 1 93 ? 1.652 3.583 26.410 1.00 85.12 93 LEU A O 1
ATOM 690 N N . TRP A 1 94 ? 0.389 3.315 24.579 1.00 85.62 94 TRP A N 1
ATOM 691 C CA . TRP A 1 94 ? -0.740 4.118 25.051 1.00 85.62 94 TRP A CA 1
ATOM 692 C C . TRP A 1 94 ? -1.361 3.540 26.330 1.00 85.62 94 TRP A C 1
ATOM 694 O O . TRP A 1 94 ? -1.638 4.284 27.275 1.00 85.62 94 TRP A O 1
ATOM 704 N N . GLU A 1 95 ? -1.502 2.216 26.390 1.00 82.31 95 GLU A N 1
ATOM 705 C CA . GLU A 1 95 ? -1.975 1.495 27.575 1.00 82.31 95 GLU A CA 1
ATOM 706 C C . GLU A 1 95 ? -0.974 1.562 28.736 1.00 82.31 95 GLU A C 1
ATOM 708 O O . GLU A 1 95 ? -1.378 1.831 29.869 1.00 82.31 95 GLU A O 1
ATOM 713 N N . VAL A 1 96 ? 0.332 1.415 28.468 1.00 86.12 96 VAL A N 1
ATOM 714 C CA . VAL A 1 96 ? 1.399 1.569 29.481 1.00 86.12 96 VAL A CA 1
ATOM 715 C C . VAL A 1 96 ? 1.385 2.967 30.111 1.00 86.12 96 VAL A C 1
ATOM 717 O O . VAL A 1 96 ? 1.630 3.111 31.307 1.00 86.12 96 VAL A O 1
ATOM 720 N N . LEU A 1 97 ? 1.030 4.001 29.345 1.00 89.06 97 LEU A N 1
ATOM 721 C CA . LEU A 1 97 ? 0.869 5.376 29.838 1.00 89.06 97 LEU A CA 1
ATOM 722 C C . LEU A 1 97 ? -0.437 5.603 30.632 1.00 89.06 97 LEU A C 1
ATOM 724 O O . LEU A 1 97 ? -0.783 6.747 30.947 1.00 89.06 97 LEU A O 1
ATOM 728 N N . GLY A 1 98 ? -1.190 4.541 30.939 1.00 82.50 98 GLY A N 1
ATOM 729 C CA . GLY A 1 98 ? -2.438 4.593 31.703 1.00 82.50 98 GLY A CA 1
ATOM 730 C C . GLY A 1 98 ? -3.600 5.238 30.944 1.00 82.50 98 GLY A C 1
ATOM 731 O O . GLY A 1 98 ? -4.590 5.652 31.557 1.00 82.50 98 GLY A O 1
ATOM 732 N N . LYS A 1 99 ? -3.495 5.377 29.616 1.00 83.25 99 LYS A N 1
ATOM 733 C CA . LYS A 1 99 ? -4.551 5.953 28.778 1.00 83.25 99 LYS A CA 1
ATOM 734 C C . LYS A 1 99 ? -5.469 4.849 28.259 1.00 83.25 99 LYS A C 1
ATOM 736 O O . LYS A 1 99 ? -5.034 3.759 27.913 1.00 83.25 99 LYS A O 1
ATOM 741 N N . LYS A 1 100 ? -6.769 5.145 28.176 1.00 81.12 100 LYS A N 1
ATOM 742 C CA . LYS A 1 100 ? -7.752 4.215 27.606 1.00 81.12 100 LYS A CA 1
ATOM 743 C C . LYS A 1 100 ? -7.654 4.208 26.080 1.00 81.12 100 LYS A C 1
ATOM 745 O O . LYS A 1 100 ? -7.666 5.273 25.455 1.00 81.12 100 LYS A O 1
ATOM 750 N N . THR A 1 101 ? -7.625 3.016 25.495 1.00 79.31 101 THR A N 1
ATOM 751 C CA . THR A 1 101 ? -7.734 2.815 24.048 1.00 79.31 101 THR A CA 1
ATOM 752 C C . THR A 1 101 ? -9.166 3.100 23.597 1.00 79.31 101 THR A C 1
ATOM 754 O O . THR A 1 101 ? -10.121 2.495 24.081 1.00 79.31 101 THR A O 1
ATOM 757 N N . THR A 1 102 ? -9.328 4.052 22.681 1.00 80.44 102 THR A N 1
ATOM 758 C CA . THR A 1 102 ? -10.617 4.457 22.098 1.00 80.44 102 THR A CA 1
ATOM 759 C C . THR A 1 102 ? -10.543 4.368 20.579 1.00 80.44 102 THR A C 1
ATOM 761 O O . THR A 1 102 ? -9.454 4.326 20.003 1.00 80.44 102 THR A O 1
ATOM 764 N N . PHE A 1 103 ? -11.682 4.398 19.888 1.00 77.62 103 PHE A N 1
ATOM 765 C CA . PHE A 1 103 ? -11.660 4.417 18.422 1.00 77.62 103 PHE A CA 1
ATOM 766 C C . PHE A 1 103 ? -10.954 5.662 17.871 1.00 77.62 103 PHE A C 1
ATOM 768 O O . PHE A 1 103 ? -10.272 5.596 16.852 1.00 77.62 103 PHE A O 1
ATOM 775 N N . ALA A 1 104 ? -11.059 6.790 18.579 1.00 80.00 104 ALA A N 1
ATOM 776 C CA . ALA A 1 104 ? -10.352 8.016 18.237 1.00 80.00 104 ALA A CA 1
ATOM 777 C C . ALA A 1 104 ? -8.829 7.828 18.282 1.00 80.00 104 ALA A C 1
ATOM 779 O O . ALA A 1 104 ? -8.147 8.251 17.352 1.00 80.00 104 ALA A O 1
ATOM 780 N N . SER A 1 105 ? -8.295 7.153 19.309 1.00 81.69 105 SER A N 1
ATOM 781 C CA . SER A 1 105 ? -6.858 6.869 19.383 1.00 81.69 105 SER A CA 1
ATOM 782 C C . SER A 1 105 ? -6.426 5.870 18.308 1.00 81.69 105 SER A C 1
ATOM 784 O O . SER A 1 105 ? -5.435 6.121 17.631 1.00 81.69 105 SER A O 1
ATOM 786 N N . VAL A 1 106 ? -7.195 4.798 18.073 1.00 80.25 106 VAL A N 1
ATOM 787 C CA . VAL A 1 106 ? -6.911 3.821 17.000 1.00 80.25 106 VAL A CA 1
ATOM 788 C C . VAL A 1 106 ? -6.875 4.508 15.634 1.00 80.25 106 VAL A C 1
ATOM 790 O O . VAL A 1 106 ? -5.883 4.392 14.923 1.00 80.25 106 VAL A O 1
ATOM 793 N N . ARG A 1 107 ? -7.899 5.300 15.293 1.00 83.50 107 ARG A N 1
ATOM 794 C CA . ARG A 1 107 ? -7.931 6.098 14.056 1.00 83.50 107 ARG A CA 1
ATOM 795 C C . ARG A 1 107 ? -6.706 6.986 13.910 1.00 83.50 107 ARG A C 1
ATOM 797 O O . ARG A 1 107 ? -6.116 7.038 12.837 1.00 83.50 107 ARG A O 1
ATOM 804 N N . LEU A 1 108 ? -6.351 7.699 14.975 1.00 84.56 108 LEU A N 1
ATOM 805 C CA . LEU A 1 108 ? -5.266 8.668 14.952 1.00 84.56 108 LEU A CA 1
ATOM 806 C C . LEU A 1 108 ? -3.919 7.970 14.730 1.00 84.56 108 LEU A C 1
ATOM 808 O O . LEU A 1 108 ? -3.162 8.394 13.863 1.00 84.56 108 LEU A O 1
ATOM 812 N N . PHE A 1 109 ? -3.657 6.853 15.411 1.00 84.50 109 PHE A N 1
ATOM 813 C CA . PHE A 1 109 ? -2.430 6.076 15.209 1.00 84.50 109 PHE A CA 1
ATOM 814 C C . PHE A 1 109 ? -2.390 5.365 13.856 1.00 84.50 109 PHE A C 1
ATOM 816 O O . PHE A 1 109 ? -1.359 5.397 13.185 1.00 84.50 109 PHE A O 1
ATOM 823 N N . SER A 1 110 ? -3.507 4.798 13.402 1.00 82.88 110 SER A N 1
ATOM 824 C CA . SER A 1 110 ? -3.609 4.169 12.081 1.00 82.88 110 SER A CA 1
ATOM 825 C C . SER A 1 110 ? -3.424 5.175 10.952 1.00 82.88 110 SER A C 1
ATOM 827 O O . SER A 1 110 ? -2.719 4.886 9.986 1.00 82.88 110 SER A O 1
ATOM 829 N N . GLY A 1 111 ? -3.969 6.383 11.103 1.00 83.81 111 GLY A N 1
ATOM 830 C CA . GLY A 1 111 ? -3.765 7.457 10.141 1.00 83.81 111 GLY A CA 1
ATOM 831 C C . GLY A 1 111 ? -2.343 8.014 10.156 1.00 83.81 111 GLY A C 1
ATOM 832 O O . GLY A 1 111 ? -1.732 8.142 9.099 1.00 83.81 111 GLY A O 1
ATOM 833 N N . LEU A 1 112 ? -1.775 8.281 11.337 1.00 83.56 112 LEU A N 1
ATOM 834 C CA . LEU A 1 112 ? -0.396 8.766 11.453 1.00 83.56 112 LEU A CA 1
ATOM 835 C C . LEU A 1 112 ? 0.617 7.748 10.928 1.00 83.56 112 LEU A C 1
ATOM 837 O O . LEU A 1 112 ? 1.537 8.125 10.214 1.00 83.56 112 LEU A O 1
ATOM 841 N N . SER A 1 113 ? 0.449 6.464 11.240 1.00 79.75 113 SER A N 1
ATOM 842 C CA . SER A 1 113 ? 1.339 5.411 10.739 1.00 79.75 113 SER A CA 1
ATOM 843 C C . SER A 1 113 ? 1.267 5.266 9.216 1.00 79.75 113 SER A C 1
ATOM 845 O O . SER A 1 113 ? 2.313 5.114 8.589 1.00 79.75 113 SER A O 1
ATOM 847 N N . LEU A 1 114 ? 0.079 5.391 8.605 1.00 77.88 114 LEU A N 1
ATOM 848 C CA . LEU A 1 114 ? -0.058 5.457 7.142 1.00 77.88 114 LEU A CA 1
ATOM 849 C C . LEU A 1 114 ? 0.690 6.666 6.562 1.00 77.88 114 LEU A C 1
ATOM 851 O O . LEU A 1 114 ? 1.450 6.515 5.607 1.00 77.88 114 LEU A O 1
ATOM 855 N N . LEU A 1 115 ? 0.523 7.846 7.165 1.00 76.69 115 LEU A N 1
ATOM 856 C CA . LEU A 1 115 ? 1.175 9.080 6.717 1.00 76.69 115 LEU A CA 1
ATOM 857 C C . LEU A 1 115 ? 2.699 9.048 6.894 1.00 76.69 115 LEU A C 1
ATOM 859 O O . LEU A 1 115 ? 3.413 9.554 6.035 1.00 76.69 115 LEU A O 1
ATOM 863 N N . ILE A 1 1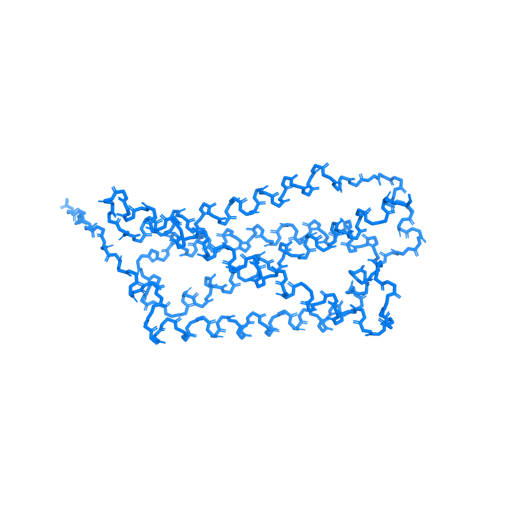16 ? 3.211 8.446 7.971 1.00 75.69 116 ILE A N 1
ATOM 864 C CA . ILE A 1 116 ? 4.655 8.316 8.224 1.00 75.69 116 ILE A CA 1
ATOM 865 C C . ILE A 1 116 ? 5.289 7.349 7.227 1.00 75.69 116 ILE A C 1
ATOM 867 O O . ILE A 1 116 ? 6.323 7.676 6.651 1.00 75.69 116 ILE A O 1
ATOM 871 N N . VAL A 1 117 ? 4.679 6.179 7.000 1.00 69.50 117 VAL A N 1
ATOM 872 C CA . VAL A 1 117 ? 5.166 5.217 5.996 1.00 69.50 117 VAL A CA 1
ATOM 873 C C . VAL A 1 117 ? 5.181 5.867 4.614 1.00 69.50 117 VAL A C 1
ATOM 875 O O . VAL A 1 117 ? 6.171 5.751 3.894 1.00 69.50 117 VAL A O 1
ATOM 878 N N . TRP A 1 118 ? 4.131 6.619 4.278 1.00 69.19 118 TRP A N 1
ATOM 879 C CA . TRP A 1 118 ? 4.079 7.397 3.046 1.00 69.19 118 TRP A CA 1
ATOM 880 C C . TRP A 1 118 ? 5.192 8.447 2.972 1.00 69.19 118 TRP A C 1
ATOM 882 O O . TRP A 1 118 ? 5.947 8.461 2.005 1.00 69.19 118 TRP A O 1
ATOM 892 N N . PHE A 1 119 ? 5.339 9.286 4.000 1.00 69.06 119 PHE A N 1
ATOM 893 C CA . PHE A 1 119 ? 6.339 10.352 4.031 1.00 69.06 119 PHE A CA 1
ATOM 894 C C . PHE A 1 119 ? 7.765 9.805 3.932 1.00 69.06 119 PHE A C 1
ATOM 896 O O . PHE A 1 119 ? 8.582 10.358 3.200 1.00 69.06 119 PHE A O 1
ATOM 903 N N . LEU A 1 120 ? 8.064 8.705 4.629 1.00 68.25 120 LEU A N 1
ATOM 904 C CA . LEU A 1 120 ? 9.367 8.044 4.570 1.00 68.25 120 LEU A CA 1
ATOM 905 C C . LEU A 1 120 ? 9.677 7.548 3.161 1.00 68.25 120 LEU A C 1
ATOM 907 O O . LEU A 1 120 ? 10.776 7.788 2.664 1.00 68.25 120 LEU A O 1
ATOM 911 N N . VAL A 1 121 ? 8.711 6.901 2.506 1.00 66.12 121 VAL A N 1
ATOM 912 C CA . VAL A 1 121 ? 8.900 6.428 1.135 1.00 66.12 121 VAL A CA 1
ATOM 913 C C . VAL A 1 121 ? 9.010 7.613 0.177 1.00 66.12 121 VAL A C 1
ATOM 915 O O . VAL A 1 121 ? 10.011 7.712 -0.519 1.00 66.12 121 VAL A O 1
ATOM 918 N N . ALA A 1 122 ? 8.086 8.573 0.197 1.00 64.25 122 ALA A N 1
ATOM 919 C CA . ALA A 1 122 ? 8.138 9.753 -0.667 1.00 64.25 122 ALA A CA 1
ATOM 920 C C . ALA A 1 122 ? 9.462 10.531 -0.531 1.00 64.25 122 ALA A C 1
ATOM 922 O O . ALA A 1 122 ? 10.066 10.896 -1.538 1.00 64.25 122 ALA A O 1
ATOM 923 N N . THR A 1 123 ? 9.947 10.720 0.702 1.00 62.75 123 THR A N 1
ATOM 924 C CA . THR A 1 123 ? 11.209 11.418 0.997 1.00 62.75 123 THR A CA 1
ATOM 925 C C . THR A 1 123 ? 12.419 10.635 0.497 1.00 62.75 123 THR A C 1
ATOM 927 O O . THR A 1 123 ? 13.281 11.202 -0.171 1.00 62.75 123 THR A O 1
ATOM 930 N N . PHE A 1 124 ? 12.488 9.330 0.777 1.00 61.91 124 PHE A N 1
ATOM 931 C CA . PHE A 1 124 ? 13.584 8.484 0.299 1.00 61.91 124 PHE A CA 1
ATOM 932 C C . PHE A 1 124 ? 13.657 8.488 -1.233 1.00 61.91 124 PHE A C 1
ATOM 934 O O . PHE A 1 124 ? 14.728 8.623 -1.821 1.00 61.91 124 PHE A O 1
ATOM 941 N N . LEU A 1 125 ? 12.499 8.397 -1.877 1.00 63.22 125 LEU A N 1
ATOM 942 C CA . LEU A 1 125 ? 12.383 8.327 -3.321 1.00 63.22 125 LEU A CA 1
ATOM 943 C C . LEU A 1 125 ? 12.720 9.664 -4.007 1.00 63.22 125 LEU A C 1
ATOM 945 O O . LEU A 1 125 ? 13.531 9.678 -4.931 1.00 63.22 125 LEU A O 1
ATOM 949 N N . HIS A 1 126 ? 12.220 10.795 -3.500 1.00 60.81 126 HIS A N 1
ATOM 950 C CA . HIS A 1 126 ? 12.534 12.117 -4.062 1.00 60.81 126 HIS A CA 1
ATOM 951 C C . HIS A 1 126 ? 13.997 12.539 -3.871 1.00 60.81 126 HIS A C 1
ATOM 953 O O . HIS A 1 126 ? 14.534 13.256 -4.713 1.00 60.81 126 HIS A O 1
ATOM 959 N N . ILE A 1 127 ? 14.655 12.115 -2.787 1.00 57.91 127 ILE A N 1
ATOM 960 C CA . ILE A 1 127 ? 16.050 12.496 -2.517 1.00 57.91 127 ILE A CA 1
ATOM 961 C C . ILE A 1 127 ? 17.034 11.666 -3.353 1.00 57.91 127 ILE A C 1
ATOM 963 O O . ILE A 1 127 ? 18.022 12.210 -3.844 1.00 57.91 127 ILE A O 1
ATOM 967 N N . TYR A 1 128 ? 16.787 10.363 -3.529 1.00 53.25 128 TYR A N 1
ATOM 968 C CA . TYR A 1 128 ? 17.781 9.449 -4.109 1.00 53.25 128 TYR A CA 1
ATOM 969 C C . TYR A 1 128 ? 17.529 9.043 -5.567 1.00 53.25 128 TYR A C 1
ATOM 971 O O . TYR A 1 128 ? 18.433 8.481 -6.185 1.00 53.25 128 TYR A O 1
ATOM 979 N N . ALA A 1 129 ? 16.350 9.317 -6.136 1.00 53.31 129 ALA A N 1
ATOM 980 C CA . ALA A 1 129 ? 15.972 8.827 -7.468 1.00 53.31 129 ALA A CA 1
ATOM 981 C C . ALA A 1 129 ? 15.495 9.923 -8.440 1.00 53.31 129 ALA A C 1
ATOM 983 O O . ALA A 1 129 ? 14.761 9.630 -9.384 1.00 53.31 129 ALA A O 1
ATOM 984 N N . ALA A 1 130 ? 15.910 11.180 -8.237 1.00 56.91 130 ALA A N 1
ATOM 985 C CA . ALA A 1 130 ? 15.531 12.281 -9.121 1.00 56.91 130 ALA A CA 1
ATOM 986 C C . ALA A 1 130 ? 15.896 11.978 -10.597 1.00 56.91 130 ALA A C 1
ATOM 988 O O . ALA A 1 130 ? 17.051 11.630 -10.882 1.00 56.91 130 ALA A O 1
ATOM 989 N N . PRO A 1 131 ? 14.944 12.102 -11.544 1.00 56.06 131 PRO A N 1
ATOM 990 C CA . PRO A 1 131 ? 15.182 11.771 -12.943 1.00 56.06 131 PRO A CA 1
ATOM 991 C C . PRO A 1 131 ? 16.214 12.716 -13.569 1.00 56.06 131 PRO A C 1
ATOM 993 O O . PRO A 1 131 ? 16.084 13.938 -13.503 1.00 56.06 131 PRO A O 1
ATOM 996 N N . ARG A 1 132 ? 17.247 12.145 -14.201 1.00 64.56 132 ARG A N 1
ATOM 997 C CA . ARG A 1 132 ? 18.213 12.898 -15.014 1.00 64.56 132 ARG A CA 1
ATOM 998 C C . ARG A 1 132 ? 17.680 13.011 -16.451 1.00 64.56 132 ARG A C 1
ATOM 1000 O O . ARG A 1 132 ? 17.401 11.962 -17.035 1.00 64.56 132 ARG A O 1
ATOM 1007 N N . PRO A 1 133 ? 17.602 14.214 -17.050 1.00 68.56 133 PRO A N 1
ATOM 1008 C CA . PRO A 1 133 ? 17.095 14.397 -18.419 1.00 68.56 133 PRO A CA 1
ATOM 1009 C C . PRO A 1 133 ? 17.841 13.558 -19.472 1.00 68.56 133 PRO A C 1
ATOM 1011 O O . PRO A 1 133 ? 17.259 13.069 -20.435 1.00 68.56 133 PRO A O 1
ATOM 1014 N N . GLU A 1 134 ? 19.140 13.340 -19.262 1.00 67.06 134 GLU A N 1
ATOM 1015 C CA . GLU A 1 134 ? 19.998 12.531 -20.138 1.00 67.06 134 GLU A CA 1
ATOM 1016 C C . GLU A 1 134 ? 19.638 11.037 -20.101 1.00 67.06 134 GLU A C 1
ATOM 1018 O O . GLU A 1 134 ? 19.679 10.355 -21.125 1.00 67.06 134 GLU A O 1
ATOM 1023 N N . LEU A 1 135 ? 19.236 10.531 -18.928 1.00 67.88 135 LEU A N 1
ATOM 1024 C CA . LEU A 1 135 ? 18.797 9.146 -18.755 1.00 67.88 135 LEU A CA 1
ATOM 1025 C C . LEU A 1 135 ? 17.429 8.924 -19.405 1.00 67.88 135 LEU A C 1
ATOM 1027 O O . LEU A 1 135 ? 17.201 7.879 -20.005 1.00 67.88 135 LEU A O 1
ATOM 1031 N N . GLU A 1 136 ? 16.538 9.911 -19.322 1.00 72.62 136 GLU A N 1
ATOM 1032 C CA . GLU A 1 136 ? 15.208 9.849 -19.932 1.00 72.62 136 GLU A CA 1
ATOM 1033 C C . GLU A 1 136 ? 15.300 9.705 -21.454 1.00 72.62 136 GLU A C 1
ATOM 1035 O O . GLU A 1 136 ? 14.709 8.788 -22.027 1.00 72.62 136 GLU A O 1
ATOM 1040 N N . ALA A 1 137 ? 16.127 10.532 -22.104 1.00 71.44 137 ALA A N 1
ATOM 1041 C CA . ALA A 1 137 ? 16.351 10.454 -23.547 1.00 71.44 137 ALA A CA 1
ATOM 1042 C C . ALA A 1 137 ? 16.998 9.118 -23.964 1.00 71.44 137 ALA A C 1
ATOM 1044 O O . ALA A 1 137 ? 16.609 8.516 -24.972 1.00 71.44 137 ALA A O 1
ATOM 1045 N N . LEU A 1 138 ? 17.949 8.617 -23.166 1.00 69.81 138 LEU A N 1
ATOM 1046 C CA . LEU A 1 138 ? 18.595 7.326 -23.401 1.00 69.81 138 LEU A CA 1
ATOM 1047 C C . LEU A 1 138 ? 17.591 6.170 -23.292 1.00 69.81 138 LEU A C 1
ATOM 1049 O O . LEU A 1 138 ? 17.496 5.349 -24.204 1.00 69.81 138 LEU A O 1
ATOM 1053 N N . VAL A 1 139 ? 16.796 6.138 -22.223 1.00 71.88 139 VAL A N 1
ATOM 1054 C CA . VAL A 1 139 ? 15.774 5.111 -21.989 1.00 71.88 139 VAL A CA 1
ATOM 1055 C C . VAL A 1 139 ? 14.685 5.163 -23.061 1.00 71.88 139 VAL A C 1
ATOM 1057 O O . VAL A 1 139 ? 14.284 4.109 -23.550 1.00 71.88 139 VAL A O 1
ATOM 1060 N N . LEU A 1 140 ? 14.255 6.354 -23.491 1.00 75.88 140 LEU A N 1
ATOM 1061 C CA . LEU A 1 140 ? 13.286 6.503 -24.580 1.00 75.88 140 LEU A CA 1
ATOM 1062 C C . LEU A 1 140 ? 13.799 5.892 -25.890 1.00 75.88 140 LEU A C 1
ATOM 1064 O O . LEU A 1 140 ? 13.048 5.210 -26.585 1.00 75.88 140 LEU A O 1
ATOM 1068 N N . SER A 1 141 ? 15.078 6.110 -26.208 1.00 74.00 141 SER A N 1
ATOM 1069 C CA . SER A 1 141 ? 15.685 5.605 -27.445 1.00 74.00 141 SER A CA 1
ATOM 1070 C C . SER A 1 141 ? 15.951 4.095 -27.427 1.00 74.00 141 SER A C 1
ATOM 1072 O O . SER A 1 141 ? 15.843 3.445 -28.465 1.00 74.00 141 SER A O 1
ATOM 1074 N N . GLN A 1 142 ? 16.274 3.525 -26.263 1.00 72.50 142 GLN A N 1
ATOM 1075 C CA . GLN A 1 142 ? 16.631 2.108 -26.134 1.00 72.50 142 GLN A CA 1
ATOM 1076 C C . GLN A 1 142 ? 15.434 1.213 -25.804 1.00 72.50 142 GLN A C 1
ATOM 1078 O O . GLN A 1 142 ? 15.384 0.060 -26.232 1.00 72.50 142 GLN A O 1
ATOM 1083 N N . ASN A 1 143 ? 14.481 1.715 -25.015 1.00 72.00 143 ASN A N 1
ATOM 1084 C CA . ASN A 1 143 ? 13.333 0.948 -24.551 1.00 72.00 143 ASN A CA 1
ATOM 1085 C C . ASN A 1 143 ? 12.123 1.866 -24.241 1.00 72.00 143 ASN A C 1
ATOM 1087 O O . ASN A 1 143 ? 11.911 2.269 -23.094 1.00 72.00 143 ASN A O 1
ATOM 1091 N N . PRO A 1 144 ? 11.264 2.153 -25.239 1.00 73.69 144 PRO A N 1
ATOM 1092 C CA . PRO A 1 144 ? 10.083 3.007 -25.070 1.00 73.69 144 PRO A CA 1
ATOM 1093 C C . PRO A 1 144 ? 9.093 2.512 -24.001 1.00 73.69 144 PRO A C 1
ATOM 1095 O O . PRO A 1 144 ? 8.415 3.313 -23.359 1.00 73.69 144 PRO A O 1
ATOM 1098 N N . ALA A 1 145 ? 9.016 1.195 -23.776 1.00 68.50 145 ALA A N 1
ATOM 1099 C CA . ALA A 1 145 ? 8.168 0.612 -22.736 1.00 68.50 145 ALA A CA 1
ATOM 1100 C C . ALA A 1 145 ? 8.715 0.897 -21.326 1.00 68.50 145 ALA A C 1
ATOM 1102 O O . ALA A 1 145 ? 7.949 1.215 -20.417 1.00 68.50 145 ALA A O 1
ATOM 1103 N N . LEU A 1 146 ? 10.040 0.842 -21.159 1.00 69.56 146 LEU A N 1
ATOM 1104 C CA . LEU A 1 146 ? 10.736 1.249 -19.936 1.00 69.56 146 LEU A CA 1
ATOM 1105 C C . LEU A 1 146 ? 10.555 2.748 -19.674 1.00 69.56 146 LEU A C 1
ATOM 1107 O O . LEU A 1 146 ? 10.274 3.134 -18.543 1.00 69.56 146 LEU A O 1
ATOM 1111 N N . HIS A 1 147 ? 10.624 3.579 -20.717 1.00 74.94 147 HIS A N 1
ATOM 1112 C CA . HIS A 1 147 ? 10.344 5.010 -20.601 1.00 74.94 147 HIS A CA 1
ATOM 1113 C C . HIS A 1 147 ? 8.918 5.272 -20.103 1.00 74.94 147 HIS A C 1
ATOM 1115 O O . HIS A 1 147 ? 8.715 5.975 -19.114 1.00 74.94 147 HIS A O 1
ATOM 1121 N N . TYR A 1 148 ? 7.916 4.665 -20.745 1.00 71.69 148 TYR A N 1
ATOM 1122 C CA . TYR A 1 148 ? 6.524 4.825 -20.331 1.00 71.69 148 TYR A CA 1
ATOM 1123 C C . TYR A 1 148 ? 6.301 4.374 -18.879 1.00 71.69 148 TYR A C 1
ATOM 1125 O O . TYR A 1 148 ? 5.637 5.074 -18.115 1.00 71.69 148 TYR A O 1
ATOM 1133 N N . ALA A 1 149 ? 6.892 3.247 -18.473 1.00 68.75 149 ALA A N 1
ATOM 1134 C CA . ALA A 1 149 ? 6.785 2.732 -17.110 1.00 68.75 149 ALA A CA 1
ATOM 1135 C C . ALA A 1 149 ? 7.422 3.665 -16.060 1.00 68.75 149 ALA A C 1
ATOM 1137 O O . ALA A 1 149 ? 6.819 3.908 -15.014 1.00 68.75 149 ALA A O 1
ATOM 1138 N N . LEU A 1 150 ? 8.619 4.195 -16.337 1.00 69.75 150 LEU A N 1
ATOM 1139 C CA . LEU A 1 150 ? 9.398 4.993 -15.383 1.00 69.75 150 LEU A CA 1
ATOM 1140 C C . LEU A 1 150 ? 8.976 6.464 -15.305 1.00 69.75 150 LEU A C 1
ATOM 1142 O O . LEU A 1 150 ? 9.075 7.048 -14.231 1.00 69.75 150 LEU A O 1
ATOM 1146 N N . TYR A 1 151 ? 8.517 7.060 -16.406 1.00 69.31 151 TYR A N 1
ATOM 1147 C CA . TYR A 1 151 ? 8.279 8.507 -16.477 1.00 69.31 151 TYR A CA 1
ATOM 1148 C C . TYR A 1 151 ? 6.795 8.867 -16.568 1.00 69.31 151 TYR A C 1
ATOM 1150 O O . TYR A 1 151 ? 6.360 9.854 -15.982 1.00 69.31 151 TYR A O 1
ATOM 1158 N N . THR A 1 152 ? 5.982 8.057 -17.252 1.00 70.69 152 THR A N 1
ATOM 1159 C CA . THR A 1 152 ? 4.546 8.335 -17.416 1.00 70.69 152 THR A CA 1
ATOM 1160 C C . THR A 1 152 ? 3.713 7.606 -16.367 1.00 70.69 152 THR A C 1
ATOM 1162 O O . THR A 1 152 ? 3.016 8.227 -15.568 1.00 70.69 152 THR A O 1
ATOM 1165 N N . PHE A 1 153 ? 3.806 6.278 -16.327 1.00 72.81 153 PHE A N 1
ATOM 1166 C CA . PHE A 1 153 ? 3.040 5.441 -15.407 1.00 72.81 153 PHE A CA 1
ATOM 1167 C C . PHE A 1 153 ? 3.421 5.682 -13.942 1.00 72.81 153 PHE A C 1
ATOM 1169 O O . PHE A 1 153 ? 2.556 5.651 -13.071 1.00 72.81 153 PHE A O 1
ATOM 1176 N N . HIS A 1 154 ? 4.691 5.984 -13.679 1.00 71.56 154 HIS A N 1
ATOM 1177 C CA . HIS A 1 154 ? 5.186 6.309 -12.349 1.00 71.56 154 HIS A CA 1
ATOM 1178 C C . HIS A 1 154 ? 4.404 7.448 -11.676 1.00 71.56 154 HIS A C 1
ATOM 1180 O O . HIS A 1 154 ? 3.903 7.272 -10.569 1.00 71.56 154 HIS A O 1
ATOM 1186 N N . GLY A 1 155 ? 4.212 8.578 -12.367 1.00 69.50 155 GLY A N 1
ATOM 1187 C CA . GLY A 1 155 ? 3.449 9.710 -11.827 1.00 69.50 155 GLY A CA 1
ATOM 1188 C C . GLY A 1 155 ? 1.976 9.371 -11.569 1.00 69.50 155 GLY A C 1
ATOM 1189 O O . GLY A 1 155 ? 1.400 9.806 -10.572 1.00 69.50 155 GLY A O 1
ATOM 1190 N N . TYR A 1 156 ? 1.369 8.536 -12.420 1.00 75.69 156 TYR A N 1
ATOM 1191 C CA . TYR A 1 156 ? 0.014 8.035 -12.179 1.00 75.69 156 TYR A CA 1
ATOM 1192 C C . TYR A 1 156 ? -0.049 7.111 -10.962 1.00 75.69 156 TYR A C 1
ATOM 1194 O O . TYR A 1 156 ? -0.959 7.246 -10.146 1.00 75.69 156 TYR A O 1
ATOM 1202 N N . ASN A 1 157 ? 0.910 6.196 -10.811 1.00 79.88 157 ASN A N 1
ATOM 1203 C CA . ASN A 1 157 ? 0.987 5.324 -9.644 1.00 79.88 157 ASN A CA 1
ATOM 1204 C C . ASN A 1 157 ? 1.197 6.131 -8.353 1.00 79.88 157 ASN A C 1
ATOM 1206 O O . ASN A 1 157 ? 0.592 5.814 -7.328 1.00 79.88 157 ASN A O 1
ATOM 1210 N N . ASP A 1 158 ? 1.974 7.212 -8.421 1.00 73.56 158 ASP A N 1
ATOM 1211 C CA . ASP A 1 158 ? 2.174 8.100 -7.282 1.00 73.56 158 ASP A CA 1
ATOM 1212 C C . ASP A 1 158 ? 0.884 8.793 -6.839 1.00 73.56 158 ASP A C 1
ATOM 1214 O O . ASP A 1 158 ? 0.554 8.833 -5.653 1.00 73.56 158 ASP A O 1
ATOM 1218 N N . ALA A 1 159 ? 0.084 9.259 -7.794 1.00 77.31 159 ALA A N 1
ATOM 1219 C CA . ALA A 1 159 ? -1.238 9.789 -7.488 1.00 77.31 159 ALA A CA 1
ATOM 1220 C C . ALA A 1 159 ? -2.178 8.708 -6.915 1.00 77.31 159 ALA A C 1
ATOM 1222 O O . ALA A 1 159 ? -2.961 8.990 -6.005 1.00 77.31 159 ALA A O 1
ATOM 1223 N N . MET A 1 160 ? -2.106 7.468 -7.409 1.00 82.19 160 MET A N 1
ATOM 1224 C CA . MET A 1 160 ? -3.023 6.394 -7.007 1.00 82.19 160 MET A CA 1
ATOM 1225 C C . MET A 1 160 ? -2.839 5.953 -5.555 1.00 82.19 160 MET A C 1
ATOM 1227 O O . MET A 1 160 ? -3.842 5.825 -4.850 1.00 82.19 160 MET A O 1
ATOM 1231 N N . HIS A 1 161 ? -1.609 5.777 -5.056 1.00 82.62 161 HIS A N 1
ATOM 1232 C CA . HIS A 1 161 ? -1.446 5.445 -3.634 1.00 82.62 161 HIS A CA 1
ATOM 1233 C C . HIS A 1 161 ? -1.933 6.575 -2.717 1.00 82.62 161 HIS A C 1
ATOM 1235 O O . HIS A 1 161 ? -2.468 6.284 -1.648 1.00 82.62 161 HIS A O 1
ATOM 1241 N N . ILE A 1 162 ? -1.812 7.846 -3.129 1.00 80.56 162 ILE A N 1
ATOM 1242 C CA . ILE A 1 162 ? -2.376 8.983 -2.384 1.00 80.56 162 ILE A CA 1
ATOM 1243 C C . ILE A 1 162 ? -3.902 8.880 -2.357 1.00 80.56 162 ILE A C 1
ATOM 1245 O O . ILE A 1 162 ? -4.505 8.998 -1.291 1.00 80.56 162 ILE A O 1
ATOM 1249 N N . VAL A 1 163 ? -4.534 8.613 -3.503 1.00 85.81 163 VAL A N 1
ATOM 1250 C CA . VAL A 1 163 ? -5.991 8.436 -3.592 1.00 85.81 163 VAL A CA 1
ATOM 1251 C C . VAL A 1 163 ? -6.460 7.288 -2.696 1.00 85.81 163 VAL A C 1
ATOM 1253 O O . VAL A 1 163 ? -7.415 7.466 -1.936 1.00 85.81 163 VAL A O 1
ATOM 1256 N N . PHE A 1 164 ? -5.781 6.139 -2.718 1.00 89.50 164 PHE A N 1
ATOM 1257 C CA . PHE A 1 164 ? -6.129 5.001 -1.863 1.00 89.50 164 PHE A CA 1
ATOM 1258 C C . PHE A 1 164 ? -5.922 5.300 -0.376 1.00 89.50 164 PHE A C 1
ATOM 1260 O O . PHE A 1 164 ? -6.797 4.974 0.428 1.00 89.50 164 PHE A O 1
ATOM 1267 N N . ALA A 1 165 ? -4.832 5.980 -0.011 1.00 83.88 165 ALA A N 1
ATOM 1268 C CA . ALA A 1 165 ? -4.569 6.380 1.367 1.00 83.88 165 ALA A CA 1
ATOM 1269 C C . ALA A 1 165 ? -5.630 7.367 1.872 1.00 83.88 165 ALA A C 1
ATOM 1271 O O . ALA A 1 165 ? -6.187 7.176 2.952 1.00 83.88 165 ALA A O 1
ATOM 1272 N N . VAL A 1 166 ? -5.970 8.387 1.079 1.00 86.50 166 VAL A N 1
ATOM 1273 C CA . VAL A 1 166 ? -7.023 9.357 1.413 1.00 86.50 166 VAL A CA 1
ATOM 1274 C C . VAL A 1 166 ? -8.376 8.667 1.533 1.00 86.50 166 VAL A C 1
ATOM 1276 O O . VAL A 1 166 ? -9.106 8.944 2.480 1.00 86.50 166 VAL A O 1
ATOM 1279 N N . ALA A 1 167 ? -8.705 7.735 0.638 1.00 89.94 167 ALA A N 1
ATOM 1280 C CA . ALA A 1 167 ? -9.939 6.962 0.727 1.00 89.94 167 ALA A CA 1
ATOM 1281 C C . ALA A 1 167 ? -9.970 6.073 1.985 1.00 89.94 167 ALA A C 1
ATOM 1283 O O . ALA A 1 167 ? -10.990 6.023 2.674 1.00 89.94 167 ALA A O 1
ATOM 1284 N N . ALA A 1 168 ? -8.856 5.422 2.339 1.00 88.06 168 ALA A N 1
ATOM 1285 C CA . ALA A 1 168 ? -8.745 4.636 3.569 1.00 88.06 168 ALA A CA 1
ATOM 1286 C C . ALA A 1 168 ? -8.921 5.518 4.816 1.00 88.06 168 ALA A C 1
ATOM 1288 O O . ALA A 1 168 ? -9.676 5.172 5.726 1.00 88.06 168 ALA A O 1
ATOM 1289 N N . LEU A 1 169 ? -8.287 6.695 4.840 1.00 87.75 169 LEU A N 1
ATOM 1290 C CA . LEU A 1 169 ? -8.456 7.685 5.905 1.00 87.75 169 LEU A CA 1
ATOM 1291 C C . LEU A 1 169 ? -9.896 8.209 5.964 1.00 87.75 169 LEU A C 1
ATOM 1293 O O . LEU A 1 169 ? -10.458 8.321 7.051 1.00 87.75 169 LEU A O 1
ATOM 1297 N N . ALA A 1 170 ? -10.526 8.475 4.821 1.00 88.56 170 ALA A N 1
ATOM 1298 C CA . ALA A 1 170 ? -11.915 8.912 4.750 1.00 88.56 170 ALA A CA 1
ATOM 1299 C C . ALA A 1 170 ? -12.868 7.848 5.309 1.00 88.56 170 ALA A C 1
ATOM 1301 O O . ALA A 1 170 ? -13.788 8.193 6.045 1.00 88.56 170 ALA A O 1
ATOM 1302 N N . MET A 1 171 ? -12.618 6.562 5.048 1.00 88.62 171 MET A N 1
ATOM 1303 C CA . MET A 1 171 ? -13.370 5.460 5.658 1.00 88.62 171 MET A CA 1
ATOM 1304 C C . MET A 1 171 ? -13.153 5.396 7.176 1.00 88.62 171 MET A C 1
ATOM 1306 O O . MET A 1 171 ? -14.118 5.324 7.939 1.00 88.62 171 MET A O 1
ATOM 1310 N N . LEU A 1 172 ? -11.900 5.499 7.634 1.00 84.19 172 LEU A N 1
ATOM 1311 C CA . LEU A 1 172 ? -11.557 5.508 9.061 1.00 84.19 172 LEU A CA 1
ATOM 1312 C C . LEU A 1 172 ? -12.216 6.682 9.811 1.00 84.19 172 LEU A C 1
ATOM 1314 O O . LEU A 1 172 ? -12.711 6.507 10.929 1.00 84.19 172 LEU A O 1
ATOM 1318 N N . TRP A 1 173 ? -12.253 7.876 9.210 1.00 85.19 173 TRP A N 1
ATOM 1319 C CA . TRP A 1 173 ? -12.840 9.077 9.815 1.00 85.19 173 TRP A CA 1
ATOM 1320 C C . TRP A 1 173 ? -14.359 9.157 9.654 1.00 85.19 173 TRP A C 1
ATOM 1322 O O . TRP A 1 173 ? -15.032 9.584 10.593 1.00 85.19 173 TRP A O 1
ATOM 1332 N N . GLY A 1 174 ? -14.888 8.744 8.503 1.00 82.81 174 GLY A N 1
ATOM 1333 C CA . GLY A 1 174 ? -16.304 8.827 8.153 1.00 82.81 174 GLY A CA 1
ATOM 1334 C C . GLY A 1 174 ? -17.157 7.745 8.810 1.00 82.81 174 GLY A C 1
ATOM 1335 O O . GLY A 1 174 ? -18.260 8.037 9.265 1.00 82.81 174 GLY A O 1
ATOM 1336 N N . CYS A 1 175 ? -16.653 6.512 8.924 1.00 81.94 175 CYS A N 1
ATOM 1337 C CA . CYS A 1 175 ? -17.402 5.425 9.562 1.00 81.94 175 CYS A CA 1
ATOM 1338 C C . CYS A 1 175 ? -17.312 5.448 11.095 1.00 81.94 175 CYS A C 1
ATOM 1340 O O . CYS A 1 175 ? -18.223 4.945 11.758 1.00 81.94 175 CYS A O 1
ATOM 1342 N N . GLY A 1 176 ? -16.242 6.015 11.669 1.00 79.38 176 GLY A N 1
ATOM 1343 C CA . GLY A 1 176 ? -16.060 6.077 13.122 1.00 79.38 176 GLY A CA 1
ATOM 1344 C C . GLY A 1 176 ? -16.223 4.703 13.787 1.00 79.38 176 GLY A C 1
ATOM 1345 O O . GLY A 1 176 ? -15.913 3.669 13.196 1.00 79.38 176 GLY A O 1
ATOM 1346 N N . ASP A 1 177 ? -16.789 4.679 14.992 1.00 74.31 177 ASP A N 1
ATOM 1347 C CA . ASP A 1 177 ? -17.080 3.449 15.743 1.00 74.31 177 ASP A CA 1
ATOM 1348 C C . ASP A 1 177 ? -17.976 2.460 14.969 1.00 74.31 177 ASP A C 1
ATOM 1350 O O . ASP A 1 177 ? -17.966 1.256 15.243 1.00 74.31 177 ASP A O 1
ATOM 1354 N N . GLY A 1 178 ? -18.746 2.951 13.989 1.00 77.31 178 GLY A N 1
ATOM 1355 C CA . GLY A 1 178 ? -19.573 2.138 13.099 1.00 77.31 178 GLY A CA 1
ATOM 1356 C C . GLY A 1 178 ? -18.760 1.205 12.199 1.00 77.31 178 GLY A C 1
ATOM 1357 O O . GLY A 1 178 ? -19.277 0.165 11.789 1.00 77.31 178 GLY A O 1
ATOM 1358 N N . LEU A 1 179 ? -17.476 1.506 11.964 1.00 80.19 179 LEU A N 1
ATOM 1359 C CA . LEU A 1 179 ? -16.569 0.642 11.210 1.00 80.19 179 LEU A CA 1
ATOM 1360 C C . LEU A 1 179 ? -16.455 -0.743 11.859 1.00 80.19 179 LEU A C 1
ATOM 1362 O O . LEU A 1 179 ? -16.529 -1.752 11.169 1.00 80.19 179 LEU A O 1
ATOM 1366 N N . LEU A 1 180 ? -16.384 -0.820 13.193 1.00 77.25 180 LEU A N 1
ATOM 1367 C CA . LEU A 1 180 ? -16.289 -2.095 13.922 1.00 77.25 180 LEU A CA 1
ATOM 1368 C C . LEU A 1 180 ? -17.548 -2.965 13.800 1.00 77.25 180 LEU A C 1
ATOM 1370 O O . LEU A 1 180 ? -17.500 -4.159 14.073 1.00 77.25 180 LEU A O 1
ATOM 1374 N N . ARG A 1 181 ? -18.674 -2.378 13.391 1.00 78.12 181 ARG A N 1
ATOM 1375 C CA . ARG A 1 181 ? -19.972 -3.061 13.294 1.00 78.12 181 ARG A CA 1
ATOM 1376 C C . ARG A 1 181 ? -20.370 -3.392 11.860 1.00 78.12 181 ARG A C 1
ATOM 1378 O O . ARG A 1 181 ? -21.365 -4.079 11.661 1.00 78.12 181 ARG A O 1
ATOM 1385 N N . ASN A 1 182 ? -19.627 -2.898 10.871 1.00 84.81 182 ASN A N 1
ATOM 1386 C CA . ASN A 1 182 ? -19.937 -3.074 9.459 1.00 84.81 182 ASN A CA 1
ATOM 1387 C C . ASN A 1 182 ? -18.808 -3.853 8.756 1.00 84.81 182 ASN A C 1
ATOM 1389 O O . ASN A 1 182 ? -17.810 -3.248 8.355 1.00 84.81 182 ASN A O 1
ATOM 1393 N N . PRO A 1 183 ? -18.970 -5.177 8.556 1.00 85.31 183 PRO A N 1
ATOM 1394 C CA . PRO A 1 183 ? -17.967 -6.015 7.899 1.00 85.31 183 PRO A CA 1
ATOM 1395 C C . PRO A 1 183 ? -17.605 -5.537 6.490 1.00 85.31 183 PRO A C 1
ATOM 1397 O O . PRO A 1 183 ? -16.447 -5.618 6.093 1.00 85.31 183 PRO A O 1
ATOM 1400 N N . VAL A 1 184 ? -18.567 -4.988 5.742 1.00 88.88 184 VAL A N 1
ATOM 1401 C CA . VAL A 1 184 ? -18.319 -4.460 4.391 1.00 88.88 184 VAL A CA 1
ATOM 1402 C C . VAL A 1 184 ? -17.403 -3.245 4.462 1.00 88.88 184 VAL A C 1
ATOM 1404 O O . VAL A 1 184 ? -16.424 -3.168 3.723 1.00 88.88 184 VAL A O 1
ATOM 1407 N N . ALA A 1 185 ? -17.665 -2.321 5.388 1.00 88.25 185 ALA A N 1
ATOM 1408 C CA . ALA A 1 185 ? -16.815 -1.150 5.574 1.00 88.25 185 ALA A CA 1
ATOM 1409 C C . ALA A 1 185 ? -15.393 -1.540 6.028 1.00 88.25 185 ALA A C 1
ATOM 1411 O O . ALA A 1 185 ? -14.422 -0.928 5.579 1.00 88.25 185 ALA A O 1
ATOM 1412 N N . GLN A 1 186 ? -15.251 -2.587 6.852 1.00 88.19 186 GLN A N 1
ATOM 1413 C CA . GLN A 1 186 ? -13.945 -3.145 7.233 1.00 88.19 186 GLN A CA 1
ATOM 1414 C C . GLN A 1 186 ? -13.198 -3.716 6.028 1.00 88.19 186 GLN A C 1
ATOM 1416 O O . GLN A 1 186 ? -12.043 -3.359 5.811 1.00 88.19 186 GLN A O 1
ATOM 1421 N N . VAL A 1 187 ? -13.862 -4.547 5.215 1.00 91.44 187 VAL A N 1
ATOM 1422 C CA . VAL A 1 187 ? -13.278 -5.121 3.993 1.00 91.44 187 VAL A CA 1
ATOM 1423 C C . VAL A 1 187 ? -12.826 -4.019 3.040 1.00 91.44 187 VAL A C 1
ATOM 1425 O O . VAL A 1 187 ? -11.684 -4.046 2.595 1.00 91.44 187 VAL A O 1
ATOM 1428 N N . VAL A 1 188 ? -13.677 -3.027 2.763 1.00 92.19 188 VAL A N 1
ATOM 1429 C CA . VAL A 1 188 ? -13.339 -1.906 1.870 1.00 92.19 188 VAL A CA 1
ATOM 1430 C C . VAL A 1 188 ? -12.135 -1.129 2.400 1.00 92.19 188 VAL A C 1
ATOM 1432 O O . VAL A 1 188 ? -11.197 -0.873 1.650 1.00 92.19 188 VAL A O 1
ATOM 1435 N N . THR A 1 189 ? -12.120 -0.803 3.694 1.00 91.19 189 THR A N 1
ATOM 1436 C CA . THR A 1 189 ? -10.998 -0.081 4.317 1.00 91.19 189 THR A CA 1
ATOM 1437 C C . THR A 1 189 ? -9.698 -0.876 4.208 1.00 91.19 189 THR A C 1
ATOM 1439 O O . THR A 1 189 ? -8.671 -0.321 3.824 1.00 91.19 189 THR A O 1
ATOM 1442 N N . LEU A 1 190 ? -9.738 -2.183 4.486 1.00 91.31 190 LEU A N 1
ATOM 1443 C CA . LEU A 1 190 ? -8.572 -3.057 4.371 1.00 91.31 190 LEU A CA 1
ATOM 1444 C C . LEU A 1 190 ? -8.093 -3.177 2.922 1.00 91.31 190 LEU A C 1
ATOM 1446 O O . LEU A 1 190 ? -6.897 -3.060 2.683 1.00 91.31 190 LEU A O 1
ATOM 1450 N N . VAL A 1 191 ? -8.992 -3.343 1.946 1.00 94.50 191 VAL A N 1
ATOM 1451 C CA . VAL A 1 191 ? -8.634 -3.369 0.515 1.00 94.50 191 VAL A CA 1
ATOM 1452 C C . VAL A 1 191 ? -7.945 -2.069 0.100 1.00 94.50 191 VAL A C 1
ATOM 1454 O O . VAL A 1 191 ? -6.929 -2.120 -0.587 1.00 94.50 191 VAL A O 1
ATOM 1457 N N . LEU A 1 192 ? -8.433 -0.910 0.549 1.00 93.44 192 LEU A N 1
ATOM 1458 C CA . LEU A 1 192 ? -7.788 0.377 0.270 1.00 93.44 192 LEU A CA 1
ATOM 1459 C C . LEU A 1 192 ? -6.382 0.462 0.884 1.00 93.44 192 LEU A C 1
ATOM 1461 O O . LEU A 1 192 ? -5.466 0.968 0.237 1.00 93.44 192 LEU A O 1
ATOM 1465 N N . ILE A 1 193 ? -6.180 -0.078 2.089 1.00 90.94 193 ILE A N 1
ATOM 1466 C CA . ILE A 1 193 ? -4.851 -0.172 2.715 1.00 90.94 193 ILE A CA 1
ATOM 1467 C C . ILE A 1 193 ? -3.932 -1.103 1.906 1.00 90.94 193 ILE A C 1
ATOM 1469 O O . ILE A 1 193 ? -2.806 -0.718 1.590 1.00 90.94 193 ILE A O 1
ATOM 1473 N N . TRP A 1 194 ? -4.414 -2.282 1.497 1.00 93.25 194 TRP A N 1
ATOM 1474 C CA . TRP A 1 194 ? -3.658 -3.204 0.641 1.00 93.25 194 TRP A CA 1
ATOM 1475 C C . TRP A 1 194 ? -3.253 -2.554 -0.685 1.00 93.25 194 TRP A C 1
ATOM 1477 O O . TRP A 1 194 ? -2.093 -2.637 -1.082 1.00 93.25 194 TRP A O 1
ATOM 1487 N N . LEU A 1 195 ? -4.182 -1.861 -1.348 1.00 92.12 195 LEU A N 1
ATOM 1488 C CA . LEU A 1 195 ? -3.918 -1.142 -2.596 1.00 92.12 195 LEU A CA 1
ATOM 1489 C C . LEU A 1 195 ? -2.935 0.016 -2.399 1.00 92.12 195 LEU A C 1
ATOM 1491 O O . LEU A 1 195 ? -2.078 0.234 -3.256 1.00 92.12 195 LEU A O 1
ATOM 1495 N N . THR A 1 196 ? -3.003 0.709 -1.259 1.00 90.75 196 THR A N 1
ATOM 1496 C CA . THR A 1 196 ? -2.029 1.743 -0.883 1.00 90.75 196 THR A CA 1
ATOM 1497 C C . THR A 1 196 ? -0.625 1.147 -0.804 1.00 90.75 196 THR A C 1
ATOM 1499 O O . THR A 1 196 ? 0.286 1.639 -1.466 1.00 90.75 196 THR A O 1
ATOM 1502 N N . PHE A 1 197 ? -0.436 0.057 -0.052 1.00 90.38 197 PHE A N 1
ATOM 1503 C CA . PHE A 1 197 ? 0.881 -0.575 0.091 1.00 90.38 197 PHE A CA 1
ATOM 1504 C C . PHE A 1 197 ? 1.367 -1.270 -1.178 1.00 90.38 197 PHE A C 1
ATOM 1506 O O . PHE A 1 197 ? 2.572 -1.295 -1.430 1.00 90.38 197 PHE A O 1
ATOM 1513 N N . PHE A 1 198 ? 0.462 -1.798 -1.999 1.00 90.88 198 PHE A N 1
ATOM 1514 C CA . PHE A 1 198 ? 0.814 -2.371 -3.293 1.00 90.88 198 PHE A CA 1
ATOM 1515 C C . PHE A 1 198 ? 1.310 -1.305 -4.263 1.00 90.88 198 PHE A C 1
ATOM 1517 O O . PHE A 1 198 ? 2.375 -1.460 -4.859 1.00 90.88 198 PHE A O 1
ATOM 1524 N N . SER A 1 199 ? 0.586 -0.192 -4.367 1.00 87.81 199 SER A N 1
ATOM 1525 C CA . SER A 1 199 ? 0.998 0.941 -5.193 1.00 87.81 199 SER A CA 1
ATOM 1526 C C . SER A 1 199 ? 2.303 1.564 -4.677 1.00 87.81 199 SER A C 1
ATOM 1528 O O . SER A 1 199 ? 3.199 1.838 -5.473 1.00 87.81 199 SER A O 1
ATOM 1530 N N . LEU A 1 200 ? 2.496 1.653 -3.356 1.00 85.56 200 LEU A N 1
ATOM 1531 C CA . LEU A 1 200 ? 3.765 2.085 -2.760 1.00 85.56 200 LEU A CA 1
ATOM 1532 C C . LEU A 1 200 ? 4.921 1.129 -3.087 1.00 85.56 200 LEU A C 1
ATOM 1534 O O . LEU A 1 200 ? 6.015 1.565 -3.445 1.00 85.56 200 LEU A O 1
ATOM 1538 N N . SER A 1 201 ? 4.673 -0.181 -3.009 1.00 87.06 201 SER A N 1
ATOM 1539 C CA . SER A 1 201 ? 5.649 -1.203 -3.398 1.00 87.06 201 SER A CA 1
ATOM 1540 C C . SER A 1 201 ? 6.026 -1.057 -4.870 1.00 87.06 201 SER A C 1
ATOM 1542 O O . SER A 1 201 ? 7.200 -1.175 -5.212 1.00 87.06 201 SER A O 1
ATOM 1544 N N . LEU A 1 202 ? 5.052 -0.767 -5.738 1.00 84.44 202 LEU A N 1
ATOM 1545 C CA . LEU A 1 202 ? 5.272 -0.541 -7.163 1.00 84.44 202 LEU A CA 1
ATOM 1546 C C . LEU A 1 202 ? 6.138 0.699 -7.410 1.00 84.44 202 LEU A C 1
ATOM 1548 O O . LEU A 1 202 ? 7.084 0.605 -8.191 1.00 84.44 202 LEU A O 1
ATOM 1552 N N . THR A 1 203 ? 5.905 1.806 -6.692 1.00 80.38 203 THR A N 1
ATOM 1553 C CA . THR A 1 203 ? 6.782 2.989 -6.747 1.00 80.38 203 THR A CA 1
ATOM 1554 C C . THR A 1 203 ? 8.211 2.621 -6.327 1.00 80.38 203 THR A C 1
ATOM 1556 O O . THR A 1 203 ? 9.158 2.903 -7.061 1.00 80.38 203 THR A O 1
ATOM 1559 N N . ILE A 1 204 ? 8.385 1.918 -5.198 1.00 79.62 204 ILE A N 1
ATOM 1560 C CA . ILE A 1 204 ? 9.706 1.453 -4.730 1.00 79.62 204 ILE A CA 1
ATOM 1561 C C . ILE A 1 204 ? 10.378 0.559 -5.786 1.00 79.62 204 ILE A C 1
ATOM 1563 O O . ILE A 1 204 ? 11.575 0.694 -6.047 1.00 79.62 204 ILE A O 1
ATOM 1567 N N . GLY A 1 205 ? 9.617 -0.341 -6.412 1.00 78.75 205 GLY A N 1
ATOM 1568 C CA . GLY A 1 205 ? 10.093 -1.220 -7.476 1.00 78.75 205 GLY A CA 1
ATOM 1569 C C . GLY A 1 205 ? 10.586 -0.445 -8.698 1.00 78.75 205 GLY A C 1
ATOM 1570 O O . GLY A 1 205 ? 11.708 -0.677 -9.148 1.00 78.75 205 GLY A O 1
ATOM 1571 N N . LEU A 1 206 ? 9.788 0.506 -9.191 1.00 76.56 206 LEU A N 1
ATOM 1572 C CA . LEU A 1 206 ? 10.146 1.372 -10.319 1.00 76.56 206 LEU A CA 1
ATOM 1573 C C . LEU A 1 206 ? 11.395 2.205 -10.005 1.00 76.56 206 LEU A C 1
ATOM 1575 O O . LEU A 1 206 ? 12.326 2.246 -10.804 1.00 76.56 206 LEU A O 1
ATOM 1579 N N . HIS A 1 207 ? 11.474 2.786 -8.809 1.00 73.88 207 HIS A N 1
ATOM 1580 C CA . HIS A 1 207 ? 12.649 3.540 -8.372 1.00 73.88 207 HIS A CA 1
ATOM 1581 C C . HIS A 1 207 ? 13.906 2.681 -8.235 1.00 73.88 207 HIS A C 1
ATOM 1583 O O . HIS A 1 207 ? 14.994 3.121 -8.602 1.00 73.88 207 HIS A O 1
ATOM 1589 N N . SER A 1 208 ? 13.783 1.443 -7.750 1.00 73.19 208 SER A N 1
ATOM 1590 C CA . SER A 1 208 ? 14.922 0.523 -7.684 1.00 73.19 208 SER A CA 1
ATOM 1591 C C . SER A 1 208 ? 15.489 0.220 -9.075 1.00 73.19 208 SER A C 1
ATOM 1593 O O . SER A 1 208 ? 16.709 0.123 -9.227 1.00 73.19 208 SER A O 1
ATOM 1595 N N . VAL A 1 209 ? 14.625 0.120 -10.092 1.00 72.12 209 VAL A N 1
ATOM 1596 C CA . VAL A 1 209 ? 15.046 -0.012 -11.495 1.00 72.12 209 VAL A CA 1
ATOM 1597 C C . VAL A 1 209 ? 15.760 1.255 -11.962 1.00 72.12 209 VAL A C 1
ATOM 1599 O O . VAL A 1 209 ? 16.869 1.147 -12.484 1.00 72.12 209 VAL A O 1
ATOM 1602 N N . THR A 1 210 ? 15.201 2.445 -11.714 1.00 67.56 210 THR A N 1
ATOM 1603 C CA . THR A 1 210 ? 15.843 3.725 -12.070 1.00 67.56 210 THR A CA 1
ATOM 1604 C C . THR A 1 210 ? 17.244 3.839 -11.472 1.00 67.56 210 THR A C 1
ATOM 1606 O O . THR A 1 210 ? 18.200 4.098 -12.200 1.00 67.56 210 THR A O 1
ATOM 1609 N N . VAL A 1 211 ? 17.397 3.564 -10.171 1.00 66.12 211 VAL A N 1
ATOM 1610 C CA . VAL A 1 211 ? 18.701 3.610 -9.488 1.00 66.12 211 VAL A CA 1
ATOM 1611 C C . VAL A 1 211 ? 19.695 2.642 -10.133 1.00 66.12 211 VAL A C 1
ATOM 1613 O O . VAL A 1 211 ? 20.830 3.027 -10.410 1.00 66.12 211 VAL A O 1
ATOM 1616 N N . ARG A 1 212 ? 19.280 1.404 -10.437 1.00 69.19 212 ARG A N 1
ATOM 1617 C CA . ARG A 1 212 ? 20.149 0.416 -11.104 1.00 69.19 212 ARG A CA 1
ATOM 1618 C C . ARG A 1 212 ? 20.594 0.856 -12.494 1.00 69.19 212 ARG A C 1
ATOM 1620 O O . ARG A 1 212 ? 21.737 0.605 -12.850 1.00 69.19 212 ARG A O 1
ATOM 1627 N N . LEU A 1 213 ? 19.720 1.501 -13.260 1.00 65.81 213 LEU A N 1
ATOM 1628 C CA . LEU A 1 213 ? 20.062 2.024 -14.585 1.00 65.81 213 LEU A CA 1
ATOM 1629 C C . LEU A 1 213 ? 21.022 3.220 -14.503 1.00 65.81 213 LEU A C 1
ATOM 1631 O O . LEU A 1 213 ? 21.813 3.425 -15.416 1.00 65.81 213 LEU A O 1
ATOM 1635 N N . THR A 1 214 ? 20.978 3.993 -13.412 1.00 60.38 214 THR A N 1
ATOM 1636 C CA . THR A 1 214 ? 21.893 5.128 -13.188 1.00 60.38 214 THR A CA 1
ATOM 1637 C C . THR A 1 214 ? 23.237 4.758 -12.569 1.00 60.38 214 THR A C 1
ATOM 1639 O O . THR A 1 214 ? 24.186 5.525 -12.703 1.00 60.38 214 THR A O 1
ATOM 1642 N N . ALA A 1 215 ? 23.322 3.625 -11.871 1.00 57.50 215 ALA A N 1
ATOM 1643 C CA . ALA A 1 215 ? 24.505 3.194 -11.126 1.00 57.50 215 ALA A CA 1
ATOM 1644 C C . ALA A 1 215 ? 25.491 2.364 -11.972 1.00 57.50 215 ALA A C 1
ATOM 1646 O O . ALA A 1 215 ? 26.172 1.506 -11.414 1.00 57.50 215 ALA A O 1
ATOM 1647 N N . GLY A 1 216 ? 25.505 2.585 -13.295 1.00 47.09 216 GLY A N 1
ATOM 1648 C CA . GLY A 1 216 ? 26.420 1.930 -14.237 1.00 47.09 216 GLY A CA 1
ATOM 1649 C C . GLY A 1 216 ? 27.874 1.962 -13.788 1.00 47.09 216 GLY A C 1
ATOM 1650 O O . GLY A 1 216 ? 28.303 3.006 -13.247 1.00 47.09 216 GLY A O 1
#

Sequence (216 aa):
MGGQGQQVPRTITLKELGLTGEAWMPLSISAVVFLVVALSALLVTMPAWYVLGIGRPFLPGFLMPVTAFVMLLITTGGLTVAWSAANISFLALWEVLGKKTTFASVRLFSGLSLLIVWFLVATFLHIYAAPRPELEALVLSQNPALHYALYTFHGYNDAMHIVFAVAALAMLWGCGDGLLRNPVAQVVTLVLIWLTFFSLSLTIGLHSVTVRLTAG

Solvent-accessible surface area (backbone atoms only — not comparable to full-atom values): 11713 Å² total; per-residue (Å²): 139,80,80,78,72,80,76,73,79,58,74,56,52,72,59,80,72,64,73,44,81,75,57,51,53,38,51,51,51,20,51,50,54,43,49,53,53,52,49,50,49,44,69,78,41,43,79,64,30,39,53,63,25,57,89,52,92,89,58,62,74,90,48,24,33,58,52,36,50,52,51,36,49,50,46,22,50,50,51,53,51,52,52,50,50,51,42,52,51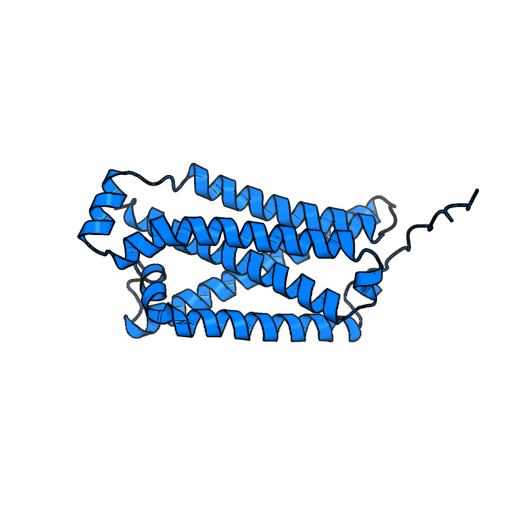,52,52,53,51,41,45,73,72,74,44,83,50,26,60,69,54,51,44,51,45,52,47,48,52,53,50,48,56,48,49,54,50,54,51,54,47,62,72,72,52,66,85,52,73,72,55,52,56,49,35,43,76,75,35,55,68,49,32,43,50,63,64,54,48,37,60,54,42,58,52,46,23,52,52,25,44,51,50,26,47,47,45,52,66,71,42,45,77,55,36,86,75,31,61,67,57,41,20,53,34,48,31,26,49,51,50,18,36,38,35,48,29,49,52,53,46,49,45,54,38,53,46,59,70,71,66,113

Nearest PDB structures (foldseek):
  7svd-assembly1_A  TM=1.575E-01  e=4.982E+00  Homo sapiens